Protein AF-A0A4V3DXN8-F1 (afdb_monomer_lite)

Foldseek 3Di:
DALVVLQVLQVVVVDGLQVLCVVVVHDSCVLVCCRPDPDHDPVSLVSSCVSSVHASCVVCVVQADPVGGPPVVVVVLVVLVQDPVLLVVLLVVLLVQDDPVVVQVDPSHRHPVNNVVVCVVPVVSVVSSCCSQVVHDPPPPQVDDPVLLVVLLVCLQVDDDPVVQQVDPPHRHPVSLVVCVVVDVVSVVSSCVSCCCPAPPPPDPVLLVVLLVCLLCLHDSCVVVVSYNPVVLVVCLVVPVVSVVSNVVSNVNSVVVLVVVVVVDPQDLVNVLVLLLLVLVPPPPVVCVQQPVVLSCCSNVVVQDSVCVVVSVVVSLVSVQVVCVVVVPRVVVVPPPDDDDSVVSVSVVVVVVVPPPPDDDD

Organism: NCBI:txid1339210

Structure (mmCIF, N/CA/C/O backbone):
data_AF-A0A4V3DXN8-F1
#
_entry.id   AF-A0A4V3DXN8-F1
#
loop_
_atom_site.group_PDB
_atom_site.id
_atom_site.type_symbol
_atom_site.label_atom_id
_atom_site.label_alt_id
_atom_site.label_comp_id
_atom_site.label_asym_id
_atom_site.label_entity_id
_atom_site.label_seq_id
_atom_site.pdbx_PDB_ins_code
_atom_site.Cartn_x
_atom_site.Cartn_y
_atom_site.Cartn_z
_atom_site.occupancy
_atom_site.B_iso_or_equiv
_atom_site.auth_seq_id
_atom_site.auth_comp_id
_atom_site.auth_asym_id
_atom_site.auth_atom_id
_atom_site.pdbx_PDB_model_num
ATOM 1 N N . MET A 1 1 ? -25.338 -23.842 -6.352 1.00 93.62 1 MET A N 1
ATOM 2 C CA . MET A 1 1 ? -26.347 -23.183 -5.503 1.00 93.62 1 MET A CA 1
ATOM 3 C C . MET A 1 1 ? -25.998 -21.710 -5.341 1.00 93.62 1 MET A C 1
ATOM 5 O O . MET A 1 1 ? -24.814 -21.366 -5.352 1.00 93.62 1 MET A O 1
ATOM 9 N N . ASN A 1 2 ? -26.994 -20.835 -5.244 1.00 94.44 2 ASN A N 1
ATOM 10 C CA . ASN A 1 2 ? -26.790 -19.433 -4.878 1.00 94.44 2 ASN A CA 1
ATOM 11 C C . ASN A 1 2 ? -26.589 -19.292 -3.348 1.00 94.44 2 ASN A C 1
ATOM 13 O O . ASN A 1 2 ? -26.640 -20.272 -2.605 1.00 94.44 2 ASN A O 1
ATOM 17 N N . ALA A 1 3 ? -26.272 -18.085 -2.868 1.00 95.25 3 ALA A N 1
ATOM 18 C CA . ALA A 1 3 ? -25.956 -17.871 -1.453 1.00 95.25 3 ALA A CA 1
ATOM 19 C C . ALA A 1 3 ? -27.158 -18.095 -0.516 1.00 95.25 3 ALA A C 1
ATOM 21 O O . ALA A 1 3 ? -26.950 -18.511 0.624 1.00 95.25 3 ALA A O 1
ATOM 22 N N . ASP A 1 4 ? -28.380 -17.836 -0.983 1.00 96.12 4 ASP A N 1
ATOM 23 C CA . ASP A 1 4 ? -29.606 -17.966 -0.192 1.00 96.12 4 ASP A CA 1
ATOM 24 C C . ASP A 1 4 ? -30.015 -19.432 -0.044 1.00 96.12 4 ASP A C 1
ATOM 26 O O . ASP A 1 4 ? -30.208 -19.889 1.079 1.00 96.12 4 ASP A O 1
ATOM 30 N N . GLU A 1 5 ? -29.948 -20.214 -1.122 1.00 97.38 5 GLU A N 1
ATOM 31 C CA . GLU A 1 5 ? -30.154 -21.670 -1.089 1.00 97.38 5 GLU A CA 1
ATOM 32 C C . GLU A 1 5 ? -29.201 -22.360 -0.096 1.00 97.38 5 GLU A C 1
ATOM 34 O O . GLU A 1 5 ? -29.574 -23.289 0.618 1.00 97.38 5 GLU A O 1
ATOM 39 N N . ILE A 1 6 ? -27.946 -21.899 -0.013 1.00 97.31 6 ILE A N 1
ATOM 40 C CA . ILE A 1 6 ? -26.972 -22.434 0.950 1.00 97.31 6 ILE A CA 1
ATOM 41 C C . ILE A 1 6 ? -27.362 -22.063 2.388 1.00 97.31 6 ILE A C 1
ATOM 43 O O . ILE A 1 6 ? -27.201 -22.883 3.293 1.00 97.31 6 ILE A O 1
ATOM 47 N N . ARG A 1 7 ? -27.865 -20.844 2.627 1.00 97.69 7 ARG A N 1
ATOM 48 C CA . ARG A 1 7 ? -28.341 -20.421 3.956 1.00 97.69 7 ARG A CA 1
ATOM 49 C C . ARG A 1 7 ? -29.546 -21.241 4.391 1.00 97.69 7 ARG A C 1
ATOM 51 O O . ARG A 1 7 ? -29.555 -21.712 5.525 1.00 97.69 7 ARG A O 1
ATOM 58 N N . GLU A 1 8 ? -30.508 -21.432 3.498 1.00 97.94 8 GLU A N 1
ATOM 59 C CA . GLU A 1 8 ? -31.704 -22.239 3.735 1.00 97.94 8 GLU A CA 1
ATOM 60 C C . GLU A 1 8 ? -31.342 -23.697 4.012 1.00 97.94 8 GLU A C 1
ATOM 62 O O . GLU A 1 8 ? -31.793 -24.256 5.007 1.00 97.94 8 GLU A O 1
ATOM 67 N N . ALA A 1 9 ? -30.436 -24.290 3.229 1.00 97.88 9 ALA A N 1
ATOM 68 C CA . ALA A 1 9 ? -29.962 -25.653 3.464 1.00 97.88 9 ALA A CA 1
ATOM 69 C C . ALA A 1 9 ? -29.258 -25.811 4.826 1.00 97.88 9 ALA A C 1
ATOM 71 O O . ALA A 1 9 ? -29.401 -26.836 5.494 1.00 97.88 9 ALA A O 1
ATOM 72 N N . VAL A 1 10 ? -28.506 -24.796 5.271 1.00 98.00 10 VAL A N 1
ATOM 73 C CA . VAL A 1 10 ? -27.892 -24.791 6.610 1.00 98.00 10 VAL A CA 1
ATOM 74 C C . VAL A 1 10 ? -28.957 -24.652 7.704 1.00 98.00 10 VAL A C 1
ATOM 76 O O . VAL A 1 10 ? -28.887 -25.367 8.706 1.00 98.00 10 VAL A O 1
ATOM 79 N N . ALA A 1 11 ? -29.946 -23.778 7.502 1.00 97.69 11 ALA A N 1
ATOM 80 C CA . ALA A 1 11 ? -31.066 -23.575 8.419 1.00 97.69 11 ALA A CA 1
ATOM 81 C C . ALA A 1 11 ? -31.932 -24.832 8.569 1.00 97.69 11 ALA A C 1
ATOM 83 O O . ALA A 1 11 ? -32.278 -25.201 9.690 1.00 97.69 11 ALA A O 1
ATOM 84 N N . ALA A 1 12 ? -32.194 -25.544 7.471 1.00 97.88 12 ALA A N 1
ATOM 85 C CA . ALA A 1 12 ? -32.948 -26.795 7.453 1.00 97.88 12 ALA A CA 1
ATOM 86 C C . ALA A 1 12 ? -32.285 -27.910 8.284 1.00 97.88 12 ALA A C 1
ATOM 88 O O . ALA A 1 12 ? -32.974 -28.773 8.818 1.00 97.88 12 ALA A O 1
ATOM 89 N N . LYS A 1 13 ? -30.957 -27.869 8.471 1.00 98.19 13 LYS A N 1
ATOM 90 C CA . LYS A 1 13 ? -30.223 -28.761 9.391 1.00 98.19 13 LYS A CA 1
ATOM 91 C C . LYS A 1 13 ? -30.213 -28.276 10.853 1.00 98.19 13 LYS A C 1
ATOM 93 O O . LYS A 1 13 ? -29.426 -28.772 11.657 1.00 98.19 13 LYS A O 1
ATOM 98 N N . GLY A 1 14 ? -31.039 -27.290 11.209 1.00 97.88 14 GLY A N 1
ATOM 99 C CA . GLY A 1 14 ? -31.225 -26.825 12.587 1.00 97.88 14 GLY A CA 1
ATOM 100 C C . GLY A 1 14 ? -30.117 -25.913 13.126 1.00 97.88 14 GLY A C 1
ATOM 101 O O . GLY A 1 14 ? -29.988 -25.746 14.340 1.00 97.88 14 GLY A O 1
ATOM 102 N N . THR A 1 15 ? -29.297 -25.306 12.262 1.00 98.00 15 THR A N 1
ATOM 103 C CA . THR A 1 15 ? -28.238 -24.375 12.689 1.00 98.00 15 THR A CA 1
ATOM 104 C C . THR A 1 15 ? -28.218 -23.096 11.857 1.00 98.00 15 THR A C 1
ATOM 106 O O . THR A 1 15 ? -28.941 -22.945 10.885 1.00 98.00 15 THR A O 1
ATOM 109 N N . THR A 1 16 ? -27.372 -22.141 12.236 1.00 98.19 16 THR A N 1
ATOM 110 C CA . THR A 1 16 ? -27.120 -20.931 11.443 1.00 98.19 16 THR A CA 1
ATOM 111 C C . THR A 1 16 ? -25.653 -20.869 11.047 1.00 98.19 16 THR A C 1
ATOM 113 O O . THR A 1 16 ? -24.796 -21.423 11.737 1.00 98.19 16 THR A O 1
ATOM 116 N N . LEU A 1 17 ? -25.323 -20.132 9.983 1.00 97.56 17 LEU A N 1
ATOM 117 C CA . LEU A 1 17 ? -23.925 -19.918 9.584 1.00 97.56 17 LEU A CA 1
ATOM 118 C C . LEU A 1 17 ? -23.073 -19.318 10.715 1.00 97.56 17 LEU A C 1
ATOM 120 O O . LEU A 1 17 ? -21.893 -19.635 10.816 1.00 97.56 17 LEU A O 1
ATOM 124 N N . TYR A 1 18 ? -23.661 -18.497 11.591 1.00 97.50 18 TYR A N 1
ATOM 125 C CA . TYR A 1 18 ? -22.978 -17.943 12.764 1.00 97.50 18 TYR A CA 1
ATOM 126 C C . TYR A 1 18 ? -22.616 -19.017 13.794 1.00 97.50 18 TYR A C 1
ATOM 128 O O . TYR A 1 18 ? -21.491 -19.042 14.295 1.00 97.50 18 TYR A O 1
ATOM 136 N N . ARG A 1 19 ? -23.566 -19.907 14.113 1.00 97.94 19 ARG A N 1
ATOM 137 C CA . ARG A 1 19 ? -23.337 -21.023 15.042 1.00 97.94 19 ARG A CA 1
ATOM 138 C C . ARG A 1 19 ? -22.344 -22.020 14.456 1.00 97.94 19 ARG A C 1
ATOM 140 O O . ARG A 1 19 ? -21.428 -22.431 15.160 1.00 97.94 19 ARG A O 1
ATOM 147 N N . LEU A 1 20 ? -22.470 -22.318 13.162 1.00 98.06 20 LEU A N 1
ATOM 148 C CA . LEU A 1 20 ? -21.532 -23.166 12.437 1.00 98.06 20 LEU A CA 1
ATOM 149 C C . LEU A 1 20 ? -20.115 -22.571 12.443 1.00 98.06 20 LEU A C 1
ATOM 151 O O . LEU A 1 20 ? -19.165 -23.268 12.772 1.00 98.06 20 LEU A O 1
ATOM 155 N N . ALA A 1 21 ? -19.961 -21.271 12.169 1.00 97.75 21 ALA A N 1
ATOM 156 C CA . ALA A 1 21 ? -18.662 -20.599 12.239 1.00 97.75 21 ALA A CA 1
ATOM 157 C C . ALA A 1 21 ? -18.025 -20.740 13.632 1.00 97.75 21 ALA A C 1
ATOM 159 O O . ALA A 1 21 ? -16.863 -21.130 13.744 1.00 97.75 21 ALA A O 1
ATOM 160 N N . ARG A 1 22 ? -18.804 -20.489 14.692 1.00 97.69 22 ARG A N 1
ATOM 161 C CA . ARG A 1 22 ? -18.342 -20.596 16.083 1.00 97.69 22 ARG A CA 1
ATOM 162 C C . ARG A 1 22 ? -17.932 -22.022 16.456 1.00 97.69 22 ARG A C 1
ATOM 164 O O . ARG A 1 22 ? -16.903 -22.189 17.100 1.00 97.69 22 ARG A O 1
ATOM 171 N N . ALA A 1 23 ? -18.692 -23.032 16.028 1.00 97.88 23 ALA A N 1
ATOM 172 C CA . ALA A 1 23 ? -18.376 -24.443 16.272 1.00 97.88 23 ALA A CA 1
ATOM 173 C C . ALA A 1 23 ? -17.033 -24.872 15.651 1.00 97.88 23 ALA A C 1
ATOM 175 O O . ALA A 1 23 ? -16.394 -25.798 16.137 1.00 97.88 23 ALA A O 1
ATOM 176 N N . HIS A 1 24 ? -16.580 -24.164 14.614 1.00 97.69 24 HIS A N 1
ATOM 177 C CA . HIS A 1 24 ? -15.296 -24.385 13.949 1.00 97.69 24 HIS A CA 1
ATOM 178 C C . HIS A 1 24 ? -14.201 -23.383 14.361 1.00 97.69 24 HIS A C 1
ATOM 180 O O . HIS A 1 24 ? -13.190 -23.270 13.670 1.00 97.69 24 HIS A O 1
ATOM 186 N N . GLY A 1 25 ? -14.389 -22.627 15.451 1.00 97.50 25 GLY A N 1
ATOM 187 C CA . GLY A 1 25 ? -13.400 -21.650 15.929 1.00 97.50 25 GLY A CA 1
ATOM 188 C C . GLY A 1 25 ? -13.168 -20.472 14.974 1.00 97.50 25 GLY A C 1
ATOM 189 O O . GLY A 1 25 ? -12.140 -19.803 15.047 1.00 97.50 25 GLY A O 1
ATOM 190 N N . LEU A 1 26 ? -14.102 -20.213 14.056 1.00 96.88 26 LEU A N 1
ATOM 191 C CA . LEU A 1 26 ? -14.015 -19.115 13.100 1.00 96.88 26 LEU A CA 1
ATOM 192 C C . LEU A 1 26 ? -14.658 -17.846 13.668 1.00 96.88 26 LEU A C 1
ATOM 194 O O . LEU A 1 26 ? -15.560 -17.896 14.508 1.00 96.88 26 LEU A O 1
ATOM 198 N N . ASN A 1 27 ? -14.241 -16.686 13.151 1.00 96.75 27 ASN A N 1
ATOM 199 C CA . ASN A 1 27 ? -14.938 -15.428 13.423 1.00 96.75 27 ASN A CA 1
ATOM 200 C C . ASN A 1 27 ? -16.428 -15.576 13.068 1.00 96.75 27 ASN A C 1
ATOM 202 O O . ASN A 1 27 ? -16.755 -16.132 12.018 1.00 96.75 27 ASN A O 1
ATOM 206 N N . ARG A 1 28 ? -17.318 -15.030 13.910 1.00 95.81 28 ARG A N 1
ATOM 207 C CA . ARG A 1 28 ? -18.781 -15.076 13.744 1.00 95.81 28 ARG A CA 1
ATOM 208 C C . ARG A 1 28 ? -19.209 -14.837 12.292 1.00 95.81 28 ARG A C 1
ATOM 210 O O . ARG A 1 28 ? -19.969 -15.625 11.744 1.00 95.81 28 ARG A O 1
ATOM 217 N N . ASN A 1 29 ? -18.673 -13.810 11.636 1.00 96.50 29 ASN A N 1
ATOM 218 C CA . ASN A 1 29 ? -19.094 -13.414 10.291 1.00 96.50 29 ASN A CA 1
ATOM 219 C C . ASN A 1 29 ? -18.336 -14.130 9.158 1.00 96.50 29 ASN A C 1
ATOM 221 O O . ASN A 1 29 ? -18.614 -13.861 7.992 1.00 96.50 29 ASN A O 1
ATOM 225 N N . ALA A 1 30 ? -17.388 -15.026 9.449 1.00 96.94 30 ALA A N 1
ATOM 226 C CA . ALA A 1 30 ? -16.498 -15.612 8.443 1.00 96.94 30 ALA A CA 1
ATOM 227 C C . ALA A 1 30 ? -17.256 -16.355 7.331 1.00 96.94 30 ALA A C 1
ATOM 229 O O . ALA A 1 30 ? -17.017 -16.103 6.149 1.00 96.94 30 ALA A O 1
ATOM 230 N N . LEU A 1 31 ? -18.205 -17.224 7.698 1.00 97.19 31 LEU A N 1
ATOM 231 C CA . LEU A 1 31 ? -18.965 -18.021 6.730 1.00 97.19 31 LEU A CA 1
ATOM 232 C C . LEU A 1 31 ? -19.944 -17.161 5.917 1.00 97.19 31 LEU A C 1
ATOM 234 O O . LEU A 1 31 ? -20.019 -17.308 4.699 1.00 97.19 31 LEU A O 1
ATOM 238 N N . VAL A 1 32 ? -20.625 -16.202 6.554 1.00 96.62 32 VAL A N 1
ATOM 239 C CA . VAL A 1 32 ? -21.530 -15.261 5.864 1.00 96.62 32 VAL A CA 1
ATOM 240 C C . VAL A 1 32 ? -20.760 -14.401 4.863 1.00 96.62 32 VAL A C 1
ATOM 242 O O . VAL A 1 32 ? -21.154 -14.292 3.702 1.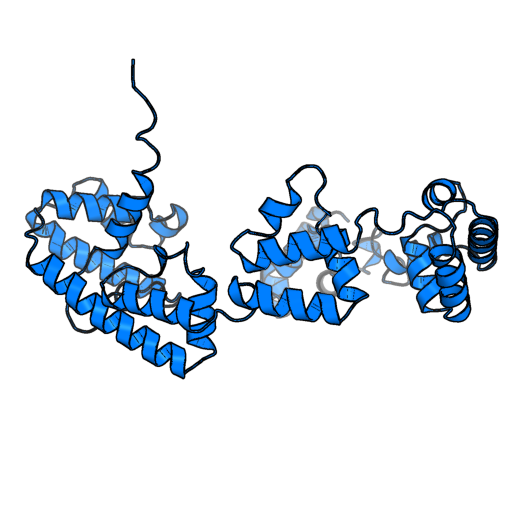00 96.62 32 VAL A O 1
ATOM 245 N N . THR A 1 33 ? -19.621 -13.847 5.285 1.00 95.50 33 THR A N 1
ATOM 246 C CA . THR A 1 33 ? -18.725 -13.090 4.408 1.00 95.50 33 THR A CA 1
ATOM 247 C C . THR A 1 33 ? -18.214 -13.959 3.263 1.00 95.50 33 THR A C 1
ATOM 249 O O . THR A 1 33 ? -18.113 -13.467 2.144 1.00 95.50 33 THR A O 1
ATOM 252 N N . SER A 1 34 ? -17.934 -15.247 3.492 1.00 95.12 34 SER A N 1
ATOM 253 C CA . SER A 1 34 ? -17.474 -16.151 2.429 1.00 95.12 34 SER A CA 1
ATOM 254 C C . SER A 1 34 ? -18.494 -16.346 1.307 1.00 95.12 34 SER A C 1
ATOM 256 O O . SER A 1 34 ? -18.099 -16.370 0.147 1.00 95.12 34 SER A O 1
ATOM 258 N N . LEU A 1 35 ? -19.790 -16.386 1.633 1.00 95.19 35 LEU A N 1
ATOM 259 C CA . LEU A 1 35 ? -20.859 -16.540 0.641 1.00 95.19 35 LEU A CA 1
ATOM 260 C C . LEU A 1 35 ? -21.065 -15.288 -0.216 1.00 95.19 35 LEU A C 1
ATOM 262 O O . LEU A 1 35 ? -21.352 -15.398 -1.403 1.00 95.19 35 LEU A O 1
ATOM 266 N N . ASN A 1 36 ? -20.921 -14.107 0.387 1.00 93.38 36 ASN A N 1
ATOM 267 C CA . ASN A 1 36 ? -21.184 -12.827 -0.279 1.00 93.38 36 ASN A CA 1
ATOM 268 C C . ASN A 1 36 ? -19.942 -12.224 -0.946 1.00 93.38 36 ASN A C 1
ATOM 270 O O . ASN A 1 36 ? -20.039 -11.339 -1.797 1.00 93.38 36 ASN A O 1
ATOM 274 N N . SER A 1 37 ? -18.752 -12.646 -0.530 1.00 88.19 37 SER A N 1
ATOM 275 C CA . SER A 1 37 ? -17.510 -12.079 -1.027 1.00 88.19 37 SER A CA 1
ATOM 276 C C . SER A 1 37 ? -17.234 -12.531 -2.456 1.00 88.19 37 SER A C 1
ATOM 278 O O . SER A 1 37 ? -17.241 -13.715 -2.780 1.00 88.19 37 SER A O 1
ATOM 280 N N . LYS A 1 38 ? -16.835 -11.581 -3.311 1.00 84.06 38 LYS A N 1
ATOM 281 C CA . LYS A 1 38 ? -16.235 -11.898 -4.620 1.00 84.06 38 LYS A CA 1
ATOM 282 C C . LYS A 1 38 ? -14.918 -12.679 -4.474 1.00 84.06 38 LYS A C 1
ATOM 284 O O . LYS A 1 38 ? -14.446 -13.288 -5.436 1.00 84.06 38 LYS A O 1
ATOM 289 N N . ARG A 1 39 ? -14.283 -12.622 -3.295 1.00 81.12 39 ARG A N 1
ATOM 290 C CA . ARG A 1 39 ? -13.051 -13.352 -2.979 1.00 81.12 39 ARG A CA 1
ATOM 291 C C . ARG A 1 39 ? -13.400 -14.742 -2.467 1.00 81.12 39 ARG A C 1
ATOM 293 O O . ARG A 1 39 ? -14.180 -14.897 -1.538 1.00 81.12 39 ARG A O 1
ATOM 300 N N . ARG A 1 40 ? -12.736 -15.738 -3.040 1.00 80.69 40 ARG A N 1
ATOM 301 C CA . ARG A 1 40 ? -12.883 -17.144 -2.667 1.00 80.69 40 ARG A CA 1
ATOM 302 C C . ARG A 1 40 ? -12.171 -17.402 -1.352 1.00 80.69 40 ARG A C 1
ATOM 304 O O . ARG A 1 40 ? -11.014 -17.011 -1.210 1.00 80.69 40 ARG A O 1
ATOM 311 N N . LEU A 1 41 ? -12.828 -18.109 -0.442 1.00 89.88 41 LEU A N 1
ATOM 312 C CA . LEU A 1 41 ? -12.255 -18.503 0.842 1.00 89.88 41 LEU A CA 1
ATOM 313 C C . LEU A 1 41 ? -12.415 -20.024 0.993 1.00 89.88 41 LEU A C 1
ATOM 315 O O . LEU A 1 41 ? -13.352 -20.474 1.652 1.00 89.88 41 LEU A O 1
ATOM 319 N N . PRO A 1 42 ? -11.539 -20.832 0.350 1.00 90.69 42 PRO A N 1
ATOM 320 C CA . PRO A 1 42 ? -11.715 -22.282 0.244 1.00 90.69 42 PRO A CA 1
ATOM 321 C C . PRO A 1 42 ? -11.893 -22.985 1.588 1.00 90.69 42 PRO A C 1
ATOM 323 O O . PRO A 1 42 ? -12.727 -23.876 1.695 1.00 90.69 42 PRO A O 1
ATOM 326 N N . THR A 1 43 ? -11.181 -22.534 2.620 1.00 93.69 43 THR A N 1
ATOM 327 C CA . THR A 1 43 ? -11.306 -23.056 3.986 1.00 93.69 43 THR A CA 1
ATOM 328 C C . THR A 1 43 ? -12.731 -22.921 4.529 1.00 93.69 43 THR A C 1
ATOM 330 O O . THR A 1 43 ? -13.253 -23.854 5.127 1.00 93.69 43 THR A O 1
ATOM 333 N N . TYR A 1 44 ? -13.400 -21.792 4.280 1.00 96.44 44 TYR A N 1
ATOM 334 C CA . TYR A 1 44 ? -14.768 -21.540 4.750 1.00 96.44 44 TYR A CA 1
ATOM 335 C C . TYR A 1 44 ? -15.801 -22.298 3.916 1.00 96.44 44 TYR A C 1
ATOM 337 O O . TYR A 1 44 ? -16.756 -22.853 4.456 1.00 96.44 44 TYR A O 1
ATOM 345 N N . HIS A 1 45 ? -15.567 -22.396 2.607 1.00 95.88 45 HIS A N 1
ATOM 346 C CA . HIS A 1 45 ? -16.403 -23.196 1.716 1.00 95.88 45 HIS A CA 1
ATOM 347 C C . HIS A 1 45 ? -16.355 -24.686 2.082 1.00 95.88 45 HIS A C 1
ATOM 349 O O . HIS A 1 45 ? -17.388 -25.345 2.055 1.00 95.88 45 HIS A O 1
ATOM 355 N N . LEU A 1 46 ? -15.188 -25.210 2.479 1.00 95.62 46 LEU A N 1
ATOM 356 C CA . LEU A 1 46 ? -15.033 -26.593 2.941 1.00 95.62 46 LEU A CA 1
ATOM 357 C C . LEU A 1 46 ? -15.844 -26.884 4.206 1.00 95.62 46 LEU A C 1
ATOM 359 O O . LEU A 1 46 ? -16.454 -27.945 4.292 1.00 95.62 46 LEU A O 1
ATOM 363 N N . VAL A 1 47 ? -15.886 -25.951 5.163 1.00 97.81 47 VAL A N 1
ATOM 364 C CA . VAL A 1 47 ? -16.700 -26.095 6.382 1.00 97.81 47 VAL A CA 1
ATOM 365 C C . VAL A 1 47 ? -18.180 -26.236 6.028 1.00 97.81 47 VAL A C 1
ATOM 367 O O . VAL A 1 47 ? -18.835 -27.174 6.475 1.00 97.81 47 VAL A O 1
ATOM 370 N N . ILE A 1 48 ? -18.692 -25.350 5.171 1.00 97.75 48 ILE A N 1
ATOM 371 C CA . ILE A 1 48 ? -20.088 -25.385 4.718 1.00 97.75 48 ILE A CA 1
ATOM 372 C C . ILE A 1 48 ? -20.369 -26.665 3.913 1.00 97.75 48 ILE A C 1
ATOM 374 O O . ILE A 1 48 ? -21.361 -27.341 4.165 1.00 97.75 48 ILE A O 1
ATOM 378 N N . ALA A 1 49 ? -19.482 -27.034 2.985 1.00 97.38 49 ALA A N 1
ATOM 379 C CA . ALA A 1 49 ? -19.602 -28.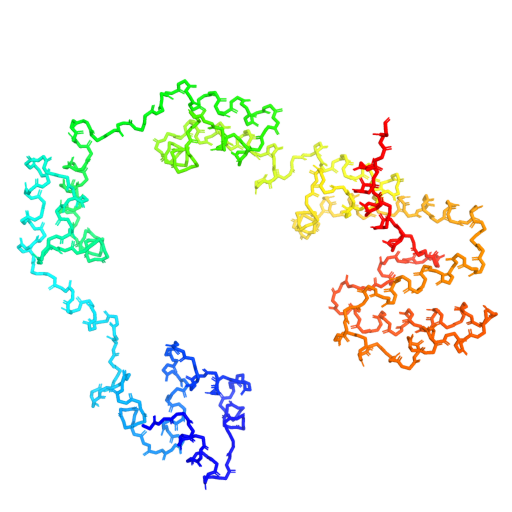242 2.168 1.00 97.38 49 ALA A CA 1
ATOM 380 C C . ALA A 1 49 ? -19.672 -29.514 3.017 1.00 97.38 49 ALA A C 1
ATOM 382 O O . ALA A 1 49 ? -20.585 -30.324 2.857 1.00 97.38 49 ALA A O 1
ATOM 383 N N . ARG A 1 50 ? -18.757 -29.645 3.984 1.00 97.62 50 ARG A N 1
ATOM 384 C CA . ARG A 1 50 ? -18.720 -30.772 4.919 1.00 97.62 50 ARG A CA 1
ATOM 385 C C . ARG A 1 50 ? -19.968 -30.824 5.793 1.00 97.62 50 ARG A C 1
ATOM 387 O O . ARG A 1 50 ? -20.509 -31.903 5.993 1.00 97.62 50 ARG A O 1
ATOM 394 N N . PHE A 1 51 ? -20.439 -29.674 6.275 1.00 98.25 51 PHE A N 1
ATOM 395 C CA . PHE A 1 51 ? -21.666 -29.590 7.065 1.00 98.25 51 PHE A CA 1
ATOM 396 C C . PHE A 1 51 ? -22.905 -30.023 6.263 1.00 98.25 51 PHE A C 1
ATOM 398 O O . PHE A 1 51 ? -23.765 -30.758 6.757 1.00 98.25 51 PHE A O 1
ATOM 405 N N . LEU A 1 52 ? -22.995 -29.610 4.998 1.00 97.88 52 LEU A N 1
ATOM 406 C CA . LEU A 1 52 ? -24.103 -29.981 4.121 1.00 97.88 52 LEU A CA 1
ATOM 407 C C . LEU A 1 52 ? -23.997 -31.422 3.602 1.00 97.88 52 LEU A C 1
ATOM 409 O O . LEU A 1 52 ? -25.032 -32.021 3.324 1.00 97.88 52 LEU A O 1
ATOM 413 N N . GLY A 1 53 ? -22.800 -32.012 3.579 1.00 97.44 53 GLY A N 1
ATOM 414 C CA . GLY A 1 53 ? -22.560 -33.338 3.002 1.00 97.44 53 GLY A CA 1
ATOM 415 C C . GLY A 1 53 ? -22.503 -33.306 1.473 1.00 97.44 53 GLY A C 1
ATOM 416 O O . GLY A 1 53 ? -22.789 -34.307 0.827 1.00 97.44 53 GLY A O 1
ATOM 417 N N . LEU A 1 54 ? -22.164 -32.150 0.895 1.00 97.31 54 LEU A N 1
ATOM 418 C CA . LEU A 1 54 ? -22.118 -31.931 -0.549 1.00 97.31 54 LEU A CA 1
ATOM 419 C C . LEU A 1 54 ? -20.688 -31.603 -0.991 1.00 97.31 54 LEU A C 1
ATOM 421 O O . LEU A 1 54 ? -19.986 -30.863 -0.295 1.00 97.31 54 LEU A O 1
ATOM 425 N N . PRO A 1 55 ? -20.230 -32.092 -2.155 1.00 96.25 55 PRO A N 1
ATOM 426 C CA . PRO A 1 55 ? -18.935 -31.709 -2.692 1.00 96.25 55 PRO A CA 1
ATOM 427 C C . PRO A 1 55 ? -18.930 -30.233 -3.126 1.00 96.25 55 PRO A C 1
ATOM 429 O O . PRO A 1 55 ? -19.927 -29.6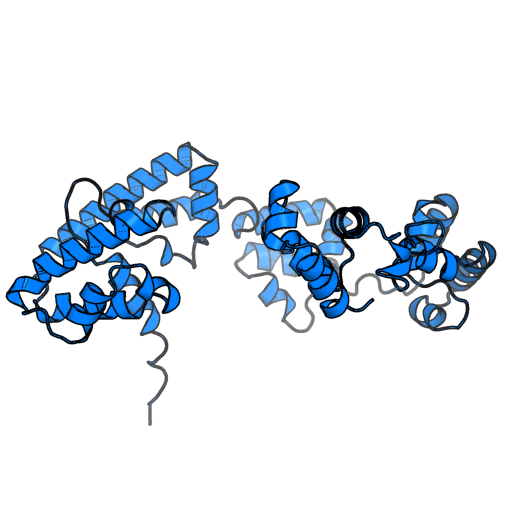78 -3.593 1.00 96.25 55 PRO A O 1
ATOM 432 N N . LEU A 1 56 ? -17.762 -29.590 -3.029 1.00 95.44 56 LEU A N 1
ATOM 433 C CA . LEU A 1 56 ? -17.589 -28.155 -3.305 1.00 95.44 56 LEU A CA 1
ATOM 434 C C . LEU A 1 56 ? -18.091 -27.715 -4.691 1.00 95.44 56 LEU A C 1
ATOM 436 O O . LEU A 1 56 ? -18.589 -26.600 -4.832 1.00 95.44 56 LEU A O 1
ATOM 440 N N . HIS A 1 57 ? -17.953 -28.566 -5.712 1.00 95.06 57 HIS A N 1
ATOM 441 C CA . HIS A 1 57 ? -18.362 -28.249 -7.083 1.00 95.06 57 HIS A CA 1
ATOM 442 C C . HIS A 1 57 ? -19.876 -28.270 -7.299 1.00 95.06 57 HIS A C 1
ATOM 444 O O . HIS A 1 57 ? -20.340 -27.633 -8.236 1.00 95.06 57 HIS A O 1
ATOM 450 N N . GLN A 1 58 ? -20.647 -28.934 -6.435 1.00 95.50 58 GLN A N 1
ATOM 451 C CA . GLN A 1 58 ? -22.111 -28.854 -6.471 1.00 95.50 58 GLN A CA 1
ATOM 452 C C . GLN A 1 58 ? -22.607 -27.558 -5.814 1.00 95.50 58 GLN A C 1
ATOM 454 O O . GLN A 1 58 ? -23.502 -26.887 -6.332 1.00 95.50 58 GLN A O 1
ATOM 459 N N . LEU A 1 59 ? -21.968 -27.145 -4.714 1.00 95.56 59 LEU A N 1
ATOM 460 C CA . LEU A 1 59 ? -22.296 -25.886 -4.042 1.00 95.56 59 LEU A CA 1
ATOM 461 C C . LEU A 1 59 ? -21.874 -24.665 -4.872 1.00 95.56 59 LEU A C 1
ATOM 463 O O . LEU A 1 59 ? -22.692 -23.776 -5.110 1.00 95.56 59 LEU A O 1
ATOM 467 N N . TRP A 1 60 ? -20.637 -24.651 -5.381 1.00 93.31 60 TRP A N 1
ATOM 468 C CA . TRP A 1 60 ? -20.062 -23.534 -6.141 1.00 93.31 60 TRP A CA 1
ATOM 469 C C . TRP A 1 60 ? -19.401 -23.990 -7.463 1.00 93.31 60 TRP A C 1
ATOM 471 O O . TRP A 1 60 ? -18.174 -23.883 -7.610 1.00 93.31 60 TRP A O 1
ATOM 481 N N . PRO A 1 61 ? -20.169 -24.445 -8.471 1.00 91.31 61 PRO A N 1
ATOM 482 C CA . PRO A 1 61 ? -19.633 -24.917 -9.762 1.00 91.31 61 PRO A CA 1
ATOM 483 C C . PRO A 1 61 ? -18.804 -23.860 -10.518 1.00 91.31 61 PRO A C 1
ATOM 485 O O . PRO A 1 61 ? -17.880 -24.166 -11.275 1.00 91.31 61 PRO A O 1
ATOM 488 N N . GLN A 1 62 ? -19.068 -22.577 -10.269 1.00 86.81 62 GLN A N 1
ATOM 489 C CA . GLN A 1 62 ? -18.311 -21.446 -10.807 1.00 86.81 62 GLN A CA 1
ATOM 490 C C . GLN A 1 62 ? -16.893 -21.302 -10.212 1.00 86.81 62 GLN A C 1
ATOM 492 O O . GLN A 1 62 ? -16.082 -20.494 -10.699 1.00 86.81 62 GLN A O 1
ATOM 497 N N . HIS A 1 63 ? -16.596 -22.012 -9.121 1.00 87.38 63 HIS A N 1
ATOM 498 C CA . HIS A 1 63 ? -15.343 -21.926 -8.364 1.00 87.38 63 HIS A CA 1
ATOM 499 C C . HIS A 1 63 ? -14.600 -23.258 -8.243 1.00 87.38 63 HIS A C 1
ATOM 501 O O . HIS A 1 63 ? -13.380 -23.224 -8.086 1.00 87.38 63 HIS A O 1
ATOM 507 N N . TYR A 1 64 ? -15.296 -24.389 -8.351 1.00 91.31 64 TYR A N 1
ATOM 508 C CA . TYR A 1 64 ? -14.734 -25.728 -8.176 1.00 91.31 64 TYR A CA 1
ATOM 509 C C . TYR A 1 64 ? -15.166 -26.644 -9.324 1.00 91.31 64 TYR A C 1
ATOM 511 O O . TYR A 1 64 ? -16.233 -26.459 -9.903 1.00 91.31 64 TYR A O 1
ATOM 519 N N . GLY A 1 65 ? -14.311 -27.597 -9.681 1.00 89.00 65 GLY A N 1
ATOM 520 C CA . GLY A 1 65 ? -14.625 -28.688 -10.603 1.00 89.00 65 GLY A CA 1
ATOM 521 C C . GLY A 1 65 ? -14.733 -30.022 -9.855 1.00 89.00 65 GLY A C 1
ATOM 522 O O . GLY A 1 65 ? -14.478 -30.051 -8.648 1.00 89.00 65 GLY A O 1
ATOM 523 N N . PRO A 1 66 ? -15.079 -31.121 -10.551 1.00 91.44 66 PRO A N 1
ATOM 524 C CA . PRO A 1 66 ? -15.112 -32.462 -9.959 1.00 91.44 66 PRO A CA 1
ATOM 525 C C . PRO A 1 66 ? -13.802 -32.819 -9.243 1.00 91.44 66 PRO A C 1
ATOM 527 O O . PRO A 1 66 ? -13.830 -33.229 -8.089 1.00 91.44 66 PRO A O 1
ATOM 530 N N . GLU A 1 67 ? -12.670 -32.476 -9.865 1.00 86.25 67 GLU A N 1
ATOM 531 C CA . GLU A 1 67 ? -11.300 -32.657 -9.347 1.00 86.25 67 GLU A CA 1
ATOM 532 C C . GLU A 1 67 ? -10.928 -31.733 -8.164 1.00 86.25 67 GLU A C 1
ATOM 534 O O . GLU A 1 67 ? -9.777 -31.669 -7.736 1.00 86.25 67 GLU A O 1
ATOM 539 N N . GLY A 1 68 ? -11.874 -30.940 -7.651 1.00 84.94 68 GLY A N 1
ATOM 540 C CA . GLY A 1 68 ? -11.663 -30.013 -6.543 1.00 84.94 68 GLY A CA 1
ATOM 541 C C . GLY A 1 68 ? -11.455 -28.560 -6.979 1.00 84.94 68 GLY A C 1
ATOM 542 O O . GLY A 1 68 ? -12.232 -27.986 -7.747 1.00 84.94 68 GLY A O 1
ATOM 543 N N . TYR A 1 69 ? -10.462 -27.891 -6.393 1.00 78.69 69 TYR A N 1
ATOM 544 C CA . TYR A 1 69 ? -10.283 -26.446 -6.549 1.00 78.69 69 TYR A CA 1
ATOM 545 C C . TYR A 1 69 ? -9.889 -26.064 -7.984 1.00 78.69 69 TYR A C 1
ATOM 547 O O . TYR A 1 69 ? -8.769 -26.316 -8.421 1.00 78.69 69 TYR A O 1
ATOM 555 N N . ARG A 1 70 ? -10.787 -25.368 -8.700 1.00 71.62 70 ARG A N 1
ATOM 556 C CA . ARG A 1 70 ? -10.440 -24.684 -9.954 1.00 71.62 70 ARG A CA 1
ATOM 557 C C . ARG A 1 70 ? -9.723 -23.393 -9.607 1.00 71.62 70 ARG A C 1
ATOM 559 O O . ARG A 1 70 ? -10.349 -22.338 -9.420 1.00 71.62 70 ARG A O 1
ATOM 566 N N . ASP A 1 71 ? -8.402 -23.469 -9.501 1.00 69.62 71 ASP A N 1
ATOM 567 C CA . ASP A 1 71 ? -7.595 -22.270 -9.373 1.00 69.62 71 ASP A CA 1
ATOM 568 C C . ASP A 1 71 ? -7.749 -21.426 -10.638 1.00 69.62 71 ASP A C 1
ATOM 570 O O . ASP A 1 71 ? -7.117 -21.689 -11.654 1.00 69.62 71 ASP A O 1
ATOM 574 N N . ARG A 1 72 ? -8.564 -20.365 -10.583 1.00 64.25 72 ARG A N 1
ATOM 575 C CA . ARG A 1 72 ? -8.669 -19.427 -11.706 1.00 64.25 72 ARG A CA 1
ATOM 576 C C . ARG A 1 72 ? -7.339 -18.733 -11.987 1.00 64.25 72 ARG A C 1
ATOM 578 O O . ARG A 1 72 ? -7.191 -18.221 -13.088 1.00 64.25 72 ARG A O 1
ATOM 585 N N . ARG A 1 73 ? -6.385 -18.679 -11.046 1.00 62.44 73 ARG A N 1
ATOM 586 C CA . ARG A 1 73 ? -5.031 -18.192 -11.352 1.00 62.44 73 ARG A CA 1
ATOM 587 C C . ARG A 1 73 ? -4.284 -19.208 -12.199 1.00 62.44 73 ARG A C 1
ATOM 589 O O . ARG A 1 73 ? -3.734 -18.800 -13.209 1.00 62.44 73 ARG A O 1
ATOM 596 N N . GLY A 1 74 ? -4.343 -20.491 -11.854 1.00 60.94 74 GLY A N 1
ATOM 597 C CA . GLY A 1 74 ? -3.887 -21.602 -12.684 1.00 60.94 74 GLY A CA 1
ATOM 598 C C . GLY A 1 74 ? -4.565 -21.632 -14.052 1.00 60.94 74 GLY A C 1
ATOM 599 O O . GLY A 1 74 ? -3.873 -21.610 -15.056 1.00 60.94 74 GLY A O 1
ATOM 600 N N . ASP A 1 75 ? -5.894 -21.579 -14.123 1.00 58.19 75 ASP A N 1
ATOM 601 C CA . ASP A 1 75 ? -6.636 -21.595 -15.389 1.00 58.19 75 ASP A CA 1
ATOM 602 C C . ASP A 1 75 ? -6.392 -20.337 -16.215 1.00 58.19 75 ASP A C 1
ATOM 604 O O . ASP A 1 75 ? -6.280 -20.423 -17.430 1.00 58.19 75 ASP A O 1
ATOM 608 N N . ARG A 1 76 ? -6.271 -19.159 -15.592 1.00 61.91 76 ARG A N 1
ATOM 609 C CA . ARG A 1 76 ? -5.893 -17.935 -16.307 1.00 61.91 76 ARG A CA 1
ATOM 610 C C . ARG A 1 76 ? -4.443 -18.002 -16.758 1.00 61.91 76 ARG A C 1
ATOM 612 O O . ARG A 1 76 ? -4.176 -17.623 -17.881 1.00 61.91 76 ARG A O 1
ATOM 619 N N . ALA A 1 77 ? -3.525 -18.501 -15.936 1.00 59.53 77 ALA A N 1
ATOM 620 C CA . ALA A 1 77 ? -2.130 -18.692 -16.313 1.00 59.53 77 ALA A CA 1
ATOM 621 C C . ALA A 1 77 ? -1.974 -19.748 -17.413 1.00 59.53 77 ALA A C 1
ATOM 623 O O . ALA A 1 77 ? -1.118 -19.566 -18.260 1.00 59.53 77 ALA A O 1
ATOM 624 N N . ARG A 1 78 ? -2.814 -20.793 -17.440 1.00 61.88 78 ARG A N 1
ATOM 625 C CA . ARG A 1 78 ? -2.885 -21.805 -18.509 1.00 61.88 78 ARG A CA 1
ATOM 626 C C . ARG A 1 78 ? -3.522 -21.237 -19.777 1.00 61.88 78 ARG A C 1
ATOM 628 O O . ARG A 1 78 ? -2.973 -21.409 -20.851 1.00 61.88 78 ARG A O 1
ATOM 635 N N . ARG A 1 79 ? -4.628 -20.493 -19.665 1.00 61.66 79 ARG A N 1
ATOM 636 C CA . ARG A 1 79 ? -5.268 -19.788 -20.797 1.00 61.66 79 ARG A CA 1
ATOM 637 C C . ARG A 1 79 ? -4.419 -18.635 -21.341 1.00 61.66 79 ARG A C 1
ATOM 639 O O . ARG A 1 79 ? -4.595 -18.247 -22.484 1.00 61.66 79 ARG A O 1
ATOM 646 N N . MET A 1 80 ? -3.531 -18.078 -20.520 1.00 63.53 80 MET A N 1
ATOM 647 C CA . MET A 1 80 ? -2.551 -17.049 -20.884 1.00 63.53 80 MET A CA 1
ATOM 648 C C . MET A 1 80 ? -1.137 -17.626 -21.024 1.00 63.53 80 MET A C 1
ATOM 650 O O . MET A 1 80 ? -0.177 -16.857 -21.082 1.00 63.53 80 MET A O 1
ATOM 654 N N . ALA A 1 81 ? -0.980 -18.955 -21.043 1.00 77.12 81 ALA A N 1
ATOM 655 C CA . ALA A 1 81 ? 0.302 -19.577 -21.329 1.00 77.12 81 ALA A CA 1
ATOM 656 C C . ALA A 1 81 ? 0.500 -19.483 -22.836 1.00 77.12 81 ALA A C 1
ATOM 658 O O . ALA A 1 81 ? 0.036 -20.325 -23.600 1.00 77.12 81 ALA A O 1
ATOM 659 N N . HIS A 1 82 ? 1.148 -18.408 -23.265 1.00 88.81 82 HIS A N 1
ATOM 660 C CA . HIS A 1 82 ? 1.624 -18.328 -24.632 1.00 88.81 82 HIS A CA 1
ATOM 661 C C . HIS A 1 82 ? 2.720 -19.392 -24.825 1.00 88.81 82 HIS A C 1
ATOM 663 O O . HIS A 1 82 ? 3.467 -19.676 -23.880 1.00 88.81 82 HIS A O 1
ATOM 669 N N . PRO A 1 83 ? 2.835 -20.007 -26.014 1.00 93.75 83 PRO A N 1
ATOM 670 C CA . PRO A 1 83 ? 3.944 -20.914 -26.289 1.00 93.75 83 PRO A CA 1
ATOM 671 C C . PRO A 1 83 ? 5.279 -20.151 -26.179 1.00 93.75 83 PRO A C 1
ATOM 673 O O . PRO A 1 83 ? 5.306 -18.957 -26.492 1.00 93.75 83 PRO A O 1
ATOM 676 N N . PRO A 1 84 ? 6.399 -20.798 -25.793 1.00 94.62 84 PRO A N 1
ATOM 677 C CA . PRO A 1 84 ? 7.720 -20.155 -25.737 1.00 94.62 84 PRO A CA 1
ATOM 678 C C . PRO A 1 84 ? 8.070 -19.367 -27.011 1.00 94.62 84 PRO A C 1
ATOM 680 O O . PRO A 1 84 ? 8.572 -18.247 -26.930 1.00 94.62 84 PRO A O 1
ATOM 683 N N . ALA A 1 85 ? 7.682 -19.892 -28.178 1.00 95.44 85 ALA A N 1
ATOM 684 C CA . ALA A 1 85 ? 7.852 -19.242 -29.477 1.00 95.44 85 ALA A CA 1
ATOM 685 C C . ALA A 1 85 ? 7.211 -17.843 -29.568 1.00 95.44 85 ALA A C 1
ATOM 687 O O . ALA A 1 85 ? 7.770 -16.960 -30.208 1.00 95.44 85 ALA A O 1
ATOM 688 N N . ALA A 1 86 ? 6.079 -17.597 -28.900 1.00 95.69 86 ALA A N 1
ATOM 689 C CA . ALA A 1 86 ? 5.438 -16.281 -28.903 1.00 95.69 86 ALA A CA 1
ATOM 690 C C . ALA A 1 86 ? 6.243 -15.236 -28.112 1.00 95.69 86 ALA A C 1
ATOM 692 O O . ALA A 1 86 ? 6.234 -14.056 -28.459 1.00 95.69 86 ALA A O 1
ATOM 693 N N . TYR A 1 87 ? 6.958 -15.653 -27.061 1.00 96.44 87 TYR A N 1
ATOM 694 C CA . TYR A 1 87 ? 7.853 -14.766 -26.315 1.00 96.44 87 TYR A CA 1
ATOM 695 C C . TYR A 1 87 ? 9.111 -14.443 -27.120 1.00 96.44 87 TYR A C 1
ATOM 697 O O . TYR A 1 87 ? 9.521 -13.286 -27.156 1.00 96.44 87 TYR A O 1
ATOM 705 N N . GLU A 1 88 ? 9.692 -15.438 -27.794 1.00 97.44 88 GLU A N 1
ATOM 706 C CA . GLU A 1 88 ? 10.849 -15.235 -28.675 1.00 97.44 88 GLU A CA 1
ATOM 707 C C . GLU A 1 88 ? 10.497 -14.354 -29.880 1.00 97.44 88 GLU A C 1
ATOM 709 O O . GLU A 1 88 ? 11.232 -13.418 -30.181 1.00 97.44 88 GLU A O 1
ATOM 714 N N . ALA A 1 89 ? 9.333 -14.565 -30.505 1.00 96.75 89 ALA A N 1
ATOM 715 C CA . ALA A 1 89 ? 8.838 -13.704 -31.580 1.00 96.75 89 ALA A CA 1
ATOM 716 C C . ALA A 1 89 ? 8.624 -12.259 -31.103 1.00 96.75 89 ALA A C 1
ATOM 718 O O . ALA A 1 89 ? 9.005 -11.311 -31.789 1.00 96.75 89 ALA A O 1
ATOM 719 N N . LEU A 1 90 ? 8.062 -12.079 -29.901 1.00 96.75 90 LEU A N 1
ATOM 720 C CA . LEU A 1 90 ? 7.942 -10.761 -29.286 1.00 96.75 90 LEU A CA 1
ATOM 721 C C . LEU A 1 90 ? 9.324 -10.119 -29.084 1.00 96.75 90 LEU A C 1
ATOM 723 O O . LEU A 1 90 ? 9.505 -8.965 -29.451 1.00 96.75 90 LEU A O 1
ATOM 727 N N . LEU A 1 91 ? 10.297 -10.841 -28.522 1.00 96.88 91 LEU A N 1
ATOM 728 C CA . LEU A 1 91 ? 11.645 -10.320 -28.287 1.00 96.88 91 LEU A CA 1
ATOM 729 C C . LEU A 1 91 ? 12.363 -9.952 -29.593 1.00 96.88 91 LEU A C 1
ATOM 731 O O . LEU A 1 91 ? 12.936 -8.869 -29.657 1.00 96.88 91 LEU A O 1
ATOM 735 N N . ALA A 1 92 ? 12.264 -10.776 -30.637 1.00 96.50 92 ALA A N 1
ATOM 736 C CA . ALA A 1 92 ? 12.860 -10.496 -31.944 1.00 96.50 92 ALA A CA 1
ATOM 737 C C . ALA A 1 92 ? 12.335 -9.182 -32.550 1.00 96.50 92 ALA A C 1
ATOM 739 O O . ALA A 1 92 ? 13.111 -8.373 -33.051 1.00 96.50 92 ALA A O 1
ATOM 740 N N . ARG A 1 93 ? 11.028 -8.908 -32.428 1.00 96.12 93 ARG A N 1
ATOM 741 C CA . ARG A 1 93 ? 10.437 -7.628 -32.866 1.00 96.12 93 ARG A CA 1
ATOM 742 C C . ARG A 1 93 ? 10.971 -6.433 -32.076 1.00 96.12 93 ARG A C 1
ATOM 744 O O . ARG A 1 93 ? 11.232 -5.371 -32.634 1.00 96.12 93 ARG A O 1
ATOM 751 N N . ILE A 1 94 ? 11.167 -6.605 -30.768 1.00 95.19 94 ILE A N 1
ATOM 752 C CA . ILE A 1 94 ? 11.757 -5.574 -29.903 1.00 95.19 94 ILE A CA 1
ATOM 753 C C . ILE A 1 94 ? 13.227 -5.324 -30.271 1.00 95.19 94 ILE A C 1
ATOM 755 O O . ILE A 1 94 ? 13.643 -4.168 -30.314 1.00 95.19 94 ILE A O 1
ATOM 759 N N . GLU A 1 95 ? 13.991 -6.384 -30.549 1.00 93.19 95 GLU A N 1
ATOM 760 C CA . GLU A 1 95 ? 15.380 -6.323 -31.030 1.00 93.19 95 GLU A CA 1
ATOM 761 C C . GLU A 1 95 ? 15.468 -5.644 -32.412 1.00 93.19 95 GLU A C 1
ATOM 763 O O . GLU A 1 95 ? 16.403 -4.887 -32.653 1.00 93.19 95 GLU A O 1
ATOM 768 N N . ALA A 1 96 ? 14.447 -5.799 -33.264 1.00 92.69 96 ALA A N 1
ATOM 769 C CA . ALA A 1 96 ? 14.299 -5.085 -34.538 1.00 92.69 96 ALA A CA 1
ATOM 770 C C . ALA A 1 96 ? 13.878 -3.604 -34.396 1.00 92.69 96 ALA A C 1
ATOM 772 O O . ALA A 1 96 ? 13.685 -2.910 -35.392 1.00 92.69 96 ALA A O 1
ATOM 773 N N . GLY A 1 97 ? 13.730 -3.098 -33.167 1.00 91.06 97 GLY A N 1
ATOM 774 C CA . GLY A 1 97 ? 13.448 -1.688 -32.888 1.00 91.06 97 GLY A CA 1
ATOM 775 C C . GLY A 1 97 ? 11.965 -1.333 -32.760 1.00 91.06 97 GLY A C 1
ATOM 776 O O . GLY A 1 97 ? 11.638 -0.181 -32.468 1.00 91.06 97 GLY A O 1
ATOM 777 N N . GLU A 1 98 ? 11.045 -2.290 -32.896 1.00 92.88 98 GLU A N 1
ATOM 778 C CA . GLU A 1 98 ? 9.624 -2.023 -32.672 1.00 92.88 98 GLU A CA 1
ATOM 779 C C . GLU A 1 98 ? 9.327 -1.696 -31.197 1.00 92.88 98 GLU A C 1
ATOM 781 O O . GLU A 1 98 ? 9.989 -2.176 -30.271 1.00 92.88 98 GLU A O 1
ATOM 786 N N . ILE A 1 99 ? 8.292 -0.884 -30.950 1.00 89.50 99 ILE A N 1
ATOM 787 C CA . ILE A 1 99 ? 7.928 -0.413 -29.605 1.00 89.50 99 ILE A CA 1
ATOM 788 C C . ILE A 1 99 ? 6.928 -1.375 -28.948 1.00 89.50 99 ILE A C 1
ATOM 790 O O . ILE A 1 99 ? 5.812 -1.556 -29.434 1.00 89.50 99 ILE A O 1
ATOM 794 N N . TYR A 1 100 ? 7.274 -1.907 -27.768 1.00 92.44 100 TYR A N 1
ATOM 795 C CA . TYR A 1 100 ? 6.426 -2.848 -27.010 1.00 92.44 100 TYR A CA 1
ATOM 796 C C . TYR A 1 100 ? 4.986 -2.355 -26.788 1.00 92.44 100 TYR A C 1
ATOM 798 O O . TYR A 1 100 ? 4.044 -3.139 -26.865 1.00 92.44 100 TYR A O 1
ATOM 806 N N . SER A 1 101 ? 4.787 -1.057 -26.527 1.00 89.19 101 SER A N 1
ATOM 807 C CA . SER A 1 101 ? 3.450 -0.488 -26.306 1.00 89.19 101 SER A CA 1
ATOM 808 C C . SER A 1 101 ? 2.536 -0.578 -27.533 1.00 89.19 101 SER A C 1
ATOM 810 O O . SER A 1 101 ? 1.318 -0.616 -27.352 1.00 89.19 101 SER A O 1
ATOM 812 N N . ARG A 1 102 ? 3.111 -0.640 -28.742 1.00 92.19 102 ARG A N 1
ATOM 813 C CA . ARG A 1 102 ? 2.400 -0.875 -30.003 1.00 92.19 102 ARG A CA 1
ATOM 814 C C . ARG A 1 102 ? 2.109 -2.365 -30.179 1.00 92.19 102 ARG A C 1
ATOM 816 O O . ARG A 1 102 ? 0.946 -2.729 -30.311 1.00 92.19 102 ARG A O 1
ATOM 823 N N . ILE A 1 103 ? 3.142 -3.203 -30.049 1.00 94.88 103 ILE A N 1
ATOM 824 C CA . ILE A 1 103 ? 3.062 -4.658 -30.263 1.00 94.88 103 ILE A CA 1
ATOM 825 C C . ILE A 1 103 ? 2.077 -5.327 -29.292 1.00 94.88 103 ILE A C 1
ATOM 827 O O . ILE A 1 103 ? 1.290 -6.180 -29.683 1.00 94.88 103 ILE A O 1
ATOM 831 N N . LYS A 1 104 ? 2.054 -4.914 -28.016 1.00 93.12 104 LYS A N 1
ATOM 832 C CA . LYS A 1 104 ? 1.237 -5.566 -26.972 1.00 93.12 104 LYS A CA 1
ATOM 833 C C . LYS A 1 104 ? -0.281 -5.499 -27.185 1.00 93.12 104 LYS A C 1
ATOM 835 O O . LYS A 1 104 ? -1.018 -6.090 -26.401 1.00 93.12 104 LYS A O 1
ATOM 840 N N . ARG A 1 105 ? -0.754 -4.714 -28.159 1.00 90.38 105 ARG A N 1
ATOM 841 C CA . ARG A 1 105 ? -2.178 -4.608 -28.513 1.00 90.38 105 ARG A CA 1
ATOM 842 C C . ARG A 1 105 ? -2.601 -5.638 -29.565 1.00 90.38 105 ARG A C 1
ATOM 844 O O . ARG A 1 105 ? -3.794 -5.782 -29.801 1.00 90.38 105 ARG A O 1
ATOM 851 N N . GLU A 1 106 ? -1.651 -6.329 -30.187 1.00 93.00 106 GLU A N 1
ATOM 852 C CA . GLU A 1 106 ? -1.913 -7.309 -31.237 1.00 93.00 106 GLU A CA 1
ATOM 853 C C . GLU A 1 106 ? -2.359 -8.660 -30.661 1.00 93.00 106 GLU A C 1
ATOM 855 O O . GLU A 1 106 ? -1.969 -9.063 -29.559 1.00 93.00 106 GLU A O 1
ATOM 860 N N . LEU A 1 107 ? -3.191 -9.378 -31.420 1.00 87.75 107 LEU A N 1
ATOM 861 C CA . LEU A 1 107 ? -3.678 -10.698 -31.033 1.00 87.75 107 LEU A CA 1
ATOM 862 C C . LEU A 1 107 ? -2.519 -11.707 -30.994 1.00 87.75 107 LEU A C 1
ATOM 864 O O . LEU A 1 107 ? -1.684 -11.745 -31.890 1.00 87.75 107 LEU A O 1
ATOM 868 N N . GLY A 1 108 ? -2.473 -12.541 -29.952 1.00 87.75 108 GLY A N 1
ATOM 869 C CA . GLY A 1 108 ? -1.445 -13.579 -29.793 1.00 87.75 108 GLY A CA 1
ATOM 870 C C . GLY A 1 108 ? -0.153 -13.111 -29.115 1.00 87.75 108 GLY A C 1
ATOM 871 O O . GLY A 1 108 ? 0.637 -13.953 -28.681 1.00 87.75 108 GLY A O 1
ATOM 872 N N . VAL A 1 109 ? 0.032 -11.801 -28.925 1.00 93.19 109 VAL A N 1
ATOM 873 C CA . VAL A 1 109 ? 1.182 -11.256 -28.196 1.00 93.19 109 VAL A CA 1
ATOM 874 C C . VAL A 1 109 ? 1.024 -11.482 -26.687 1.00 93.19 109 VAL A C 1
ATOM 876 O O . VAL A 1 109 ? -0.039 -11.187 -26.128 1.00 93.19 109 VAL A O 1
ATOM 879 N N . PRO A 1 110 ? 2.072 -11.963 -25.988 1.00 94.06 110 PRO A N 1
ATOM 880 C CA . PRO A 1 110 ? 2.045 -12.086 -24.540 1.00 94.06 110 PRO A CA 1
ATOM 881 C C . PRO A 1 110 ? 1.740 -10.760 -23.843 1.00 94.06 110 PRO A C 1
ATOM 883 O O . PRO A 1 110 ? 2.440 -9.764 -24.020 1.00 94.06 110 PRO A O 1
ATOM 886 N N . SER A 1 111 ? 0.712 -10.758 -22.992 1.00 90.19 111 SER A N 1
ATOM 887 C CA . SER A 1 111 ? 0.434 -9.602 -22.134 1.00 90.19 111 SER A CA 1
ATOM 888 C C . SER A 1 111 ? 1.567 -9.375 -21.126 1.00 90.19 111 SER A C 1
ATOM 890 O O . SER A 1 111 ? 2.269 -10.307 -20.735 1.00 90.19 111 SER A O 1
ATOM 892 N N . GLU A 1 112 ? 1.688 -8.154 -20.605 1.00 90.75 112 GLU A N 1
ATOM 893 C CA . GLU A 1 112 ? 2.707 -7.811 -19.602 1.00 90.75 112 GLU A CA 1
ATOM 894 C C . GLU A 1 112 ? 2.625 -8.695 -18.340 1.00 90.75 112 GLU A C 1
ATOM 896 O O . GLU A 1 112 ? 3.641 -9.137 -17.803 1.00 90.75 112 GLU A O 1
ATOM 901 N N . ASN A 1 113 ? 1.406 -9.065 -17.935 1.00 86.94 113 ASN A N 1
ATOM 902 C CA . ASN A 1 113 ? 1.169 -9.990 -16.826 1.00 86.94 113 ASN A CA 1
ATOM 903 C C . ASN A 1 113 ? 1.657 -11.423 -17.104 1.00 86.94 113 ASN A C 1
ATOM 905 O O . ASN A 1 113 ? 1.967 -12.143 -16.158 1.00 86.94 113 ASN A O 1
ATOM 909 N N . ALA A 1 114 ? 1.712 -11.846 -18.371 1.00 90.25 114 ALA A N 1
ATOM 910 C CA . ALA A 1 114 ? 2.247 -13.146 -18.782 1.00 90.25 114 ALA A CA 1
ATOM 911 C C . ALA A 1 114 ? 3.769 -13.094 -19.011 1.00 90.25 114 ALA A C 1
ATOM 913 O O . ALA A 1 114 ? 4.465 -14.080 -18.766 1.00 90.25 114 ALA A O 1
ATOM 914 N N . LEU A 1 115 ? 4.289 -11.939 -19.435 1.00 92.75 115 LEU A N 1
ATOM 915 C CA . LEU A 1 115 ? 5.704 -11.705 -19.709 1.00 92.75 115 LEU A CA 1
ATOM 916 C C . LEU A 1 115 ? 6.570 -11.741 -18.443 1.00 92.75 115 LEU A C 1
ATOM 918 O O . LEU A 1 115 ? 7.570 -12.455 -18.418 1.00 92.75 115 LEU A O 1
ATOM 922 N N . TYR A 1 116 ? 6.194 -11.040 -17.366 1.00 90.31 116 TYR A N 1
ATOM 923 C CA . TYR A 1 116 ? 7.034 -10.995 -16.156 1.00 90.31 116 TYR A CA 1
ATOM 924 C C . TYR A 1 116 ? 7.246 -12.363 -15.485 1.00 90.31 116 TYR A C 1
ATOM 926 O O . TYR A 1 116 ? 8.391 -12.681 -15.145 1.00 90.31 116 TYR A O 1
ATOM 934 N N . PRO A 1 117 ? 6.214 -13.213 -15.294 1.00 88.50 117 PRO A N 1
ATOM 935 C CA . PRO A 1 117 ? 6.426 -14.569 -14.799 1.00 88.50 117 PRO A CA 1
ATOM 936 C C . PRO A 1 117 ? 7.319 -15.403 -15.722 1.00 88.50 117 PRO A C 1
ATOM 938 O O . PRO A 1 117 ? 8.117 -16.193 -15.222 1.00 88.50 117 PRO A O 1
ATOM 941 N N . TYR A 1 118 ? 7.217 -15.226 -17.045 1.00 92.44 118 TYR A N 1
ATOM 942 C CA . TYR A 1 118 ? 8.086 -15.907 -18.007 1.00 92.44 118 TYR A CA 1
ATOM 943 C C . TYR A 1 118 ? 9.544 -15.450 -17.877 1.00 92.44 118 TYR A C 1
ATOM 945 O O . TYR A 1 118 ? 10.427 -16.291 -17.736 1.00 92.44 118 TYR A O 1
ATOM 953 N N . MET A 1 119 ? 9.798 -14.138 -17.809 1.00 94.44 119 MET A N 1
ATOM 954 C CA . MET A 1 119 ? 11.137 -13.574 -17.583 1.00 94.44 119 MET A CA 1
ATOM 955 C C . MET A 1 119 ? 11.764 -14.063 -16.273 1.00 94.44 119 MET A C 1
ATOM 957 O O . MET A 1 119 ? 12.963 -14.310 -16.223 1.00 94.44 119 MET A O 1
ATOM 961 N N . ARG A 1 120 ? 10.964 -14.215 -15.209 1.00 89.75 120 ARG A N 1
ATOM 962 C CA . ARG A 1 120 ? 11.447 -14.730 -13.919 1.00 89.75 120 ARG A CA 1
ATOM 963 C C . ARG A 1 120 ? 11.906 -16.187 -14.012 1.00 89.75 120 ARG A C 1
ATOM 965 O O . ARG A 1 120 ? 12.872 -16.547 -13.355 1.00 89.75 120 ARG A O 1
ATOM 972 N N . ARG A 1 121 ? 11.210 -17.013 -14.800 1.00 92.69 121 ARG A N 1
ATOM 973 C CA . ARG A 1 121 ? 11.553 -18.431 -15.010 1.00 92.69 121 ARG A CA 1
ATOM 974 C C . ARG A 1 121 ? 12.655 -18.641 -16.051 1.00 92.69 121 ARG A C 1
ATOM 976 O O . ARG A 1 121 ? 13.291 -19.682 -16.024 1.00 92.69 121 ARG A O 1
ATOM 983 N N . ASN A 1 122 ? 12.888 -17.665 -16.931 1.00 96.00 122 ASN A N 1
ATOM 984 C CA . ASN A 1 122 ? 13.855 -17.743 -18.029 1.00 96.00 122 ASN A CA 1
ATOM 985 C C . ASN A 1 122 ? 14.868 -16.580 -17.950 1.00 96.00 122 ASN A C 1
ATOM 987 O O . ASN A 1 122 ? 14.700 -15.561 -18.632 1.00 96.00 122 ASN A O 1
ATOM 991 N N . PRO A 1 123 ? 15.927 -16.695 -17.123 1.00 92.69 123 PRO A N 1
ATOM 992 C CA . PRO A 1 123 ? 16.887 -15.611 -16.900 1.00 92.69 123 PRO A CA 1
ATOM 993 C C . PRO A 1 123 ? 17.616 -15.139 -18.167 1.00 92.69 123 PRO A C 1
ATOM 995 O O . PRO A 1 123 ? 17.865 -13.940 -18.312 1.00 92.69 123 PRO A O 1
ATOM 998 N N . SER A 1 124 ? 17.911 -16.047 -19.105 1.00 95.75 124 SER A N 1
ATOM 999 C CA . SER A 1 124 ? 18.536 -15.728 -20.399 1.00 95.75 124 SER A CA 1
ATOM 1000 C C . SER A 1 124 ? 17.645 -14.820 -21.253 1.00 95.75 124 SER A C 1
ATOM 1002 O O . SER A 1 124 ? 18.093 -13.769 -21.718 1.00 95.75 124 SER A O 1
ATOM 1004 N N . PHE A 1 125 ? 16.357 -15.159 -21.370 1.00 96.19 125 PHE A N 1
ATOM 1005 C CA . PHE A 1 125 ? 15.350 -14.317 -22.014 1.00 96.19 125 PHE A CA 1
ATOM 1006 C C . PHE A 1 125 ? 15.239 -12.956 -21.318 1.00 96.19 125 PHE A C 1
ATOM 1008 O O . PHE A 1 125 ? 15.237 -11.922 -21.975 1.00 96.19 125 PHE A O 1
ATOM 1015 N N . SER A 1 126 ? 15.214 -12.925 -19.979 1.00 93.62 126 SER A N 1
ATOM 1016 C CA . SER A 1 126 ? 15.172 -11.670 -19.213 1.00 93.62 126 SER A CA 1
ATOM 1017 C C . SER A 1 126 ? 16.374 -10.761 -19.488 1.00 93.62 126 SER A C 1
ATOM 1019 O O . SER A 1 126 ? 16.215 -9.542 -19.585 1.00 93.62 126 SER A O 1
ATOM 1021 N N . ALA A 1 127 ? 17.579 -11.325 -19.603 1.00 88.00 127 ALA A N 1
ATOM 1022 C CA . ALA A 1 127 ? 18.786 -10.567 -19.917 1.00 88.00 127 ALA A CA 1
ATOM 1023 C C . ALA A 1 127 ? 18.726 -9.973 -21.332 1.00 88.00 127 ALA A C 1
ATOM 1025 O O . ALA A 1 127 ? 18.974 -8.776 -21.496 1.00 88.00 127 ALA A O 1
ATOM 1026 N N . ARG A 1 128 ? 18.324 -10.772 -22.332 1.00 95.75 128 ARG A N 1
ATOM 1027 C CA . ARG A 1 128 ? 18.118 -10.300 -23.712 1.00 95.75 128 ARG A CA 1
ATOM 1028 C C . ARG A 1 128 ? 17.029 -9.235 -23.789 1.00 95.75 128 ARG A C 1
ATOM 1030 O O . ARG A 1 128 ? 17.270 -8.171 -24.340 1.00 95.75 128 ARG A O 1
ATOM 1037 N N . TRP A 1 129 ? 15.891 -9.456 -23.134 1.00 94.38 129 TRP A N 1
ATOM 1038 C CA . TRP A 1 129 ? 14.804 -8.482 -23.030 1.00 94.38 129 TRP A CA 1
ATOM 1039 C C . TRP A 1 129 ? 15.271 -7.150 -22.443 1.00 94.38 129 TRP A C 1
ATOM 1041 O O . TRP A 1 129 ? 14.972 -6.091 -22.989 1.00 94.38 129 TRP A O 1
ATOM 1051 N N . ARG A 1 130 ? 16.029 -7.179 -21.338 1.00 88.25 130 ARG A N 1
ATOM 1052 C CA . ARG A 1 130 ? 16.588 -5.966 -20.720 1.00 88.25 130 ARG A CA 1
ATOM 1053 C C . ARG A 1 130 ? 17.566 -5.248 -21.644 1.00 88.25 130 ARG A C 1
ATOM 1055 O O . ARG A 1 130 ? 17.507 -4.025 -21.709 1.00 88.25 130 ARG A O 1
ATOM 1062 N N . ARG A 1 131 ? 18.419 -5.984 -22.363 1.00 88.19 131 ARG A N 1
ATOM 1063 C CA . ARG A 1 131 ? 19.310 -5.414 -23.381 1.00 88.19 131 ARG A CA 1
ATOM 1064 C C . ARG A 1 131 ? 18.496 -4.772 -24.503 1.00 88.19 131 ARG A C 1
ATOM 1066 O O . ARG A 1 131 ? 18.644 -3.585 -24.734 1.00 88.19 131 ARG A O 1
ATOM 1073 N N . ALA A 1 132 ? 17.563 -5.497 -25.110 1.00 89.75 132 ALA A N 1
ATOM 1074 C CA . ALA A 1 132 ? 16.739 -4.995 -26.205 1.00 89.75 132 ALA A CA 1
ATOM 1075 C C . ALA A 1 132 ? 15.898 -3.768 -25.798 1.00 89.75 132 ALA A C 1
ATOM 1077 O O . ALA A 1 132 ? 15.793 -2.806 -26.549 1.00 89.75 132 ALA A O 1
ATOM 1078 N N . MET A 1 133 ? 15.348 -3.746 -24.579 1.00 85.75 133 MET A N 1
ATOM 1079 C CA . MET A 1 133 ? 14.589 -2.603 -24.056 1.00 85.75 133 MET A CA 1
ATOM 1080 C C . MET A 1 133 ? 15.471 -1.433 -23.593 1.00 85.75 133 MET A C 1
ATOM 1082 O O . MET A 1 133 ? 15.016 -0.291 -23.640 1.00 85.75 133 MET A O 1
ATOM 1086 N N . GLY A 1 134 ? 16.688 -1.702 -23.110 1.00 72.56 134 GLY A N 1
ATOM 1087 C CA . GLY A 1 134 ? 17.628 -0.703 -22.589 1.00 72.56 134 GLY A CA 1
ATOM 1088 C C . GLY A 1 134 ? 18.552 -0.094 -23.646 1.00 72.56 134 GLY A C 1
ATOM 1089 O O . GLY A 1 134 ? 18.982 1.041 -23.486 1.00 72.56 134 GLY A O 1
ATOM 1090 N N . SER A 1 135 ? 18.819 -0.813 -24.735 1.00 57.06 135 SER A N 1
ATOM 1091 C CA . SER A 1 135 ? 19.691 -0.391 -25.839 1.00 57.06 135 SER A CA 1
ATOM 1092 C C . SER A 1 135 ? 18.960 0.378 -26.934 1.00 57.06 135 SER A C 1
ATOM 1094 O O . SER A 1 135 ? 19.571 0.703 -27.943 1.00 57.06 135 SER A O 1
ATOM 1096 N N . ARG A 1 136 ? 17.665 0.668 -26.778 1.00 57.75 136 ARG A N 1
ATOM 1097 C CA . ARG A 1 136 ? 16.904 1.389 -27.800 1.00 57.75 136 ARG A CA 1
ATOM 1098 C C . ARG A 1 136 ? 17.398 2.837 -27.930 1.00 57.75 136 ARG A C 1
ATOM 1100 O O . ARG A 1 136 ? 17.160 3.629 -27.008 1.00 57.75 136 ARG A O 1
ATOM 1107 N N . PRO A 1 137 ? 17.958 3.225 -29.089 1.00 47.25 137 PRO A N 1
ATOM 1108 C CA . PRO A 1 137 ? 18.165 4.625 -29.427 1.00 47.25 137 PRO A CA 1
ATOM 1109 C C . PRO A 1 137 ? 16.802 5.325 -29.377 1.00 47.25 137 PRO A C 1
ATOM 1111 O O . PRO A 1 137 ? 15.843 4.882 -30.006 1.00 47.25 137 PRO A O 1
ATOM 1114 N N . GLY A 1 138 ? 16.664 6.360 -28.551 1.00 49.97 138 GLY A N 1
ATOM 1115 C CA . GLY A 1 138 ? 15.412 7.114 -28.447 1.00 49.97 138 GLY A CA 1
ATOM 1116 C C . GLY A 1 138 ? 14.334 6.529 -27.526 1.00 49.97 138 GLY A C 1
ATOM 1117 O O . GLY A 1 138 ? 13.249 7.112 -27.447 1.00 49.97 138 GLY A O 1
ATOM 1118 N N . THR A 1 139 ? 14.598 5.464 -26.746 1.00 49.50 139 THR A N 1
ATOM 1119 C CA . THR A 1 139 ? 13.776 5.238 -25.537 1.00 49.50 139 THR A CA 1
ATOM 1120 C C . THR A 1 139 ? 14.149 6.324 -24.565 1.00 49.50 139 THR A C 1
ATOM 1122 O O . THR A 1 139 ? 15.096 6.134 -23.812 1.00 49.50 139 THR A O 1
ATOM 1125 N N . ARG A 1 140 ? 13.454 7.466 -24.696 1.00 49.28 140 ARG A N 1
ATOM 1126 C CA . ARG A 1 140 ? 13.620 8.718 -23.955 1.00 49.28 140 ARG A CA 1
ATOM 1127 C C . ARG A 1 140 ? 14.412 8.434 -22.689 1.00 49.28 140 ARG A C 1
ATOM 1129 O O . ARG A 1 140 ? 13.827 8.001 -21.692 1.00 49.28 140 ARG A O 1
ATOM 1136 N N . ALA A 1 141 ? 15.740 8.608 -22.765 1.00 52.97 141 ALA A N 1
ATOM 1137 C CA . ALA A 1 141 ? 16.525 8.857 -21.570 1.00 52.97 141 ALA A CA 1
ATOM 1138 C C . ALA A 1 141 ? 15.673 9.866 -20.824 1.00 52.97 141 ALA A C 1
ATOM 1140 O O . ALA A 1 141 ? 15.261 10.837 -21.464 1.00 52.97 141 ALA A O 1
ATOM 1141 N N . SER A 1 142 ? 15.219 9.490 -19.619 1.00 55.97 142 SER A N 1
ATOM 1142 C CA . SER A 1 142 ? 14.282 10.277 -18.818 1.00 55.97 142 SER A CA 1
ATOM 1143 C C . SER A 1 142 ? 14.543 11.733 -19.147 1.00 55.97 142 SER A C 1
ATOM 1145 O O . SER A 1 142 ? 15.670 12.153 -18.919 1.00 55.97 142 SER A O 1
ATOM 1147 N N . HIS A 1 143 ? 13.587 12.428 -19.783 1.00 65.00 143 HIS A N 1
ATOM 1148 C CA . HIS A 1 143 ? 13.784 13.742 -20.439 1.00 65.00 143 HIS A CA 1
ATOM 1149 C C . HIS A 1 143 ? 14.339 14.836 -19.515 1.00 65.00 143 HIS A C 1
ATOM 1151 O O . HIS A 1 143 ? 14.478 15.988 -19.903 1.00 65.00 143 HIS A O 1
ATOM 1157 N N . TYR A 1 144 ? 14.612 14.462 -18.277 1.00 75.31 144 TYR A N 1
ATOM 1158 C CA . TYR A 1 144 ? 15.153 15.259 -17.225 1.00 75.31 144 TYR A CA 1
ATOM 1159 C C . TYR A 1 144 ? 16.659 15.062 -17.161 1.00 75.31 144 TYR A C 1
ATOM 1161 O O . TYR A 1 144 ? 17.145 13.968 -16.861 1.00 75.31 144 TYR A O 1
ATOM 1169 N N . SER A 1 145 ? 17.371 16.141 -17.457 1.00 85.44 145 SER A N 1
ATOM 1170 C CA . SER A 1 145 ? 18.814 16.225 -17.281 1.00 85.44 145 SER A CA 1
ATOM 1171 C C . SER A 1 145 ? 19.188 16.053 -15.808 1.00 85.44 145 SER A C 1
ATOM 1173 O O . SER A 1 145 ? 18.371 16.273 -14.907 1.00 85.44 145 SER A O 1
ATOM 1175 N N . ASP A 1 146 ? 20.448 15.717 -15.542 1.00 86.88 146 ASP A N 1
ATOM 1176 C CA . ASP A 1 146 ? 20.961 15.687 -14.169 1.00 86.88 146 ASP A CA 1
ATOM 1177 C C . ASP A 1 146 ? 20.793 17.043 -13.475 1.00 86.88 146 ASP A C 1
ATOM 1179 O O . ASP A 1 146 ? 20.458 17.089 -12.296 1.00 86.88 146 ASP A O 1
ATOM 1183 N N . ALA A 1 147 ? 20.866 18.144 -14.230 1.00 89.62 147 ALA A N 1
ATOM 1184 C CA . ALA A 1 147 ? 20.575 19.481 -13.723 1.00 89.62 147 ALA A CA 1
ATOM 1185 C C . ALA A 1 147 ? 19.143 19.616 -13.175 1.00 89.62 147 ALA A C 1
ATOM 1187 O O . ALA A 1 147 ? 18.947 20.235 -12.132 1.00 89.62 147 ALA A O 1
ATOM 1188 N N . GLN A 1 148 ? 18.139 19.009 -13.818 1.00 92.50 148 GLN A N 1
ATOM 1189 C CA . GLN A 1 148 ? 16.757 19.043 -13.322 1.00 92.50 148 GLN A CA 1
ATOM 1190 C C . GLN A 1 148 ? 16.582 18.207 -12.051 1.00 92.50 148 GLN A C 1
ATOM 1192 O O . GLN A 1 148 ? 15.859 18.618 -11.146 1.00 92.50 148 GLN A O 1
ATOM 1197 N N . VAL A 1 149 ? 17.262 17.062 -11.938 1.00 92.75 149 VAL A N 1
ATOM 1198 C CA . VAL A 1 149 ? 17.230 16.252 -10.708 1.00 92.75 149 VAL A CA 1
ATOM 1199 C C . VAL A 1 149 ? 17.919 16.987 -9.556 1.00 92.75 149 VAL A C 1
ATOM 1201 O O . VAL A 1 149 ? 17.358 17.051 -8.462 1.00 92.75 149 VAL A O 1
ATOM 1204 N N . THR A 1 150 ? 19.076 17.598 -9.813 1.00 93.06 150 THR A N 1
ATOM 1205 C CA . THR A 1 150 ? 19.796 18.437 -8.844 1.00 93.06 150 THR A CA 1
ATOM 1206 C C . THR A 1 150 ? 18.964 19.646 -8.418 1.00 93.06 150 THR A C 1
ATOM 1208 O O . THR A 1 150 ? 18.906 19.961 -7.232 1.00 93.06 150 THR A O 1
ATOM 1211 N N . ALA A 1 151 ? 18.243 20.286 -9.343 1.00 94.69 151 ALA A N 1
ATOM 1212 C CA . ALA A 1 151 ? 17.342 21.389 -9.015 1.00 94.69 151 ALA A CA 1
ATOM 1213 C C . ALA A 1 151 ? 16.196 20.944 -8.091 1.00 94.69 151 ALA A C 1
ATOM 1215 O O . ALA A 1 151 ? 15.886 21.638 -7.123 1.00 94.69 151 ALA A O 1
ATOM 1216 N N . VAL A 1 152 ? 15.592 19.773 -8.335 1.00 95.38 152 VAL A N 1
ATOM 1217 C CA . VAL A 1 152 ? 14.589 19.208 -7.415 1.00 95.38 152 VAL A CA 1
ATOM 1218 C C . VAL A 1 152 ? 15.199 18.921 -6.049 1.00 95.38 152 VAL A C 1
ATOM 1220 O O . VAL A 1 152 ? 14.594 19.282 -5.043 1.00 95.38 152 VAL A O 1
ATOM 1223 N N . LEU A 1 153 ? 16.389 18.321 -5.991 1.00 93.88 153 LEU A N 1
ATOM 1224 C CA . LEU A 1 153 ? 17.072 18.045 -4.730 1.00 93.88 153 LEU A CA 1
ATOM 1225 C C . LEU A 1 153 ? 17.317 19.331 -3.924 1.00 93.88 153 LEU A C 1
ATOM 1227 O O . LEU A 1 153 ? 16.920 19.387 -2.765 1.00 93.88 153 LEU A O 1
ATOM 1231 N N . ALA A 1 154 ? 17.833 20.393 -4.546 1.00 92.50 154 ALA A N 1
ATOM 1232 C CA . ALA A 1 154 ? 18.060 21.680 -3.882 1.00 92.50 154 ALA A CA 1
ATOM 1233 C C . ALA A 1 154 ? 16.761 22.292 -3.314 1.00 92.50 154 ALA A C 1
ATOM 1235 O O . ALA A 1 154 ? 16.734 22.865 -2.224 1.00 92.50 154 ALA A O 1
ATOM 1236 N N . ARG A 1 155 ? 15.633 22.148 -4.021 1.00 94.06 155 ARG A N 1
ATOM 1237 C CA . ARG A 1 155 ? 14.306 22.560 -3.518 1.00 94.06 155 ARG A CA 1
ATOM 1238 C C . ARG A 1 155 ? 13.855 21.711 -2.333 1.00 94.06 155 ARG A C 1
ATOM 1240 O O . ARG A 1 155 ? 13.291 22.226 -1.360 1.00 94.06 155 ARG A O 1
ATOM 1247 N N . VAL A 1 156 ? 14.131 20.409 -2.396 1.00 91.19 156 VAL A N 1
ATOM 1248 C CA . VAL A 1 156 ? 13.891 19.495 -1.280 1.00 91.19 156 VAL A CA 1
ATOM 1249 C C . VAL A 1 156 ? 14.776 19.855 -0.090 1.00 91.19 156 VAL A C 1
ATOM 1251 O O . VAL A 1 156 ? 14.279 19.848 1.025 1.00 91.19 156 VAL A O 1
ATOM 1254 N N . GLU A 1 157 ? 16.015 20.279 -0.262 1.00 85.25 157 GLU A N 1
ATOM 1255 C CA . GLU A 1 157 ? 16.837 20.756 0.857 1.00 85.25 157 GLU A CA 1
ATOM 1256 C C . GLU A 1 157 ? 16.252 22.037 1.478 1.00 85.25 157 GLU A C 1
ATOM 1258 O O . GLU A 1 157 ? 16.149 22.144 2.699 1.00 85.25 157 GLU A O 1
ATOM 1263 N N . ARG A 1 158 ? 15.738 22.963 0.653 1.00 84.00 158 ARG A N 1
ATOM 1264 C CA . ARG A 1 158 ? 15.247 24.280 1.111 1.00 84.00 158 ARG A CA 1
ATOM 1265 C C . ARG A 1 158 ? 13.968 24.293 1.938 1.00 84.00 158 ARG A C 1
ATOM 1267 O O . ARG A 1 158 ? 13.800 25.165 2.782 1.00 84.00 158 ARG A O 1
ATOM 1274 N N . GLY A 1 159 ? 13.010 23.418 1.684 1.00 82.25 159 GLY A N 1
ATOM 1275 C CA . GLY A 1 159 ? 11.720 23.539 2.393 1.00 82.25 159 GLY A CA 1
ATOM 1276 C C . GLY A 1 159 ? 10.528 22.904 1.706 1.00 82.25 159 GLY A C 1
ATOM 1277 O O . GLY A 1 159 ? 9.535 22.586 2.358 1.00 82.25 159 GLY A O 1
ATOM 1278 N N . GLU A 1 160 ? 10.648 22.645 0.412 1.00 84.94 160 GLU A N 1
ATOM 1279 C CA . GLU A 1 160 ? 9.505 22.436 -0.464 1.00 84.94 160 GLU A CA 1
ATOM 1280 C C . GLU A 1 160 ? 9.060 20.972 -0.553 1.00 84.94 160 GLU A C 1
ATOM 1282 O O . GLU A 1 160 ? 9.861 20.055 -0.752 1.00 84.94 160 GLU A O 1
ATOM 1287 N N . ARG A 1 161 ? 7.762 20.697 -0.403 1.00 84.88 161 ARG A N 1
ATOM 1288 C CA . ARG A 1 161 ? 7.284 19.312 -0.483 1.00 84.88 161 ARG A CA 1
ATOM 1289 C C . ARG A 1 161 ? 7.463 18.793 -1.905 1.00 84.88 161 ARG A C 1
ATOM 1291 O O . ARG A 1 161 ? 7.112 19.465 -2.868 1.00 84.88 161 ARG A O 1
ATOM 1298 N N . LEU A 1 162 ? 7.922 17.549 -2.029 1.00 89.25 162 LEU A N 1
ATOM 1299 C CA . LEU A 1 162 ? 8.046 16.875 -3.324 1.00 89.25 162 LEU A CA 1
ATOM 1300 C C . LEU A 1 162 ? 6.747 16.919 -4.138 1.00 89.25 162 LEU A C 1
ATOM 1302 O O . LEU A 1 162 ? 6.790 17.137 -5.339 1.00 89.25 162 LEU A O 1
ATOM 1306 N N . THR A 1 163 ? 5.592 16.777 -3.481 1.00 87.44 163 THR A N 1
ATOM 1307 C CA . THR A 1 163 ? 4.277 16.873 -4.132 1.00 87.44 163 THR A CA 1
ATOM 1308 C C . THR A 1 163 ? 4.018 18.220 -4.788 1.00 87.44 163 THR A C 1
ATOM 1310 O O . THR A 1 163 ? 3.308 18.263 -5.787 1.00 87.44 163 THR A O 1
ATOM 1313 N N . ASP A 1 164 ? 4.565 19.294 -4.226 1.00 88.44 164 ASP A N 1
ATOM 1314 C CA . ASP A 1 164 ? 4.365 20.650 -4.727 1.00 88.44 164 ASP A CA 1
ATOM 1315 C C . ASP A 1 164 ? 5.307 20.882 -5.912 1.00 88.44 164 ASP A C 1
ATOM 1317 O O . ASP A 1 164 ? 4.855 21.280 -6.981 1.00 88.44 164 ASP A O 1
ATOM 1321 N N . ILE A 1 165 ? 6.571 20.458 -5.777 1.00 94.19 165 ILE A N 1
ATOM 1322 C CA . ILE A 1 165 ? 7.561 20.472 -6.863 1.00 94.19 165 ILE A CA 1
ATOM 1323 C C . ILE A 1 165 ? 7.038 19.694 -8.083 1.00 94.19 165 ILE A C 1
ATOM 1325 O O . ILE A 1 165 ? 7.090 20.187 -9.202 1.00 94.19 165 ILE A O 1
ATOM 1329 N N . TYR A 1 166 ? 6.477 18.495 -7.895 1.00 92.00 166 TYR A N 1
ATOM 1330 C CA . TYR A 1 166 ? 6.004 17.659 -9.009 1.00 92.00 166 TYR A CA 1
ATOM 1331 C C . TYR A 1 166 ? 4.790 18.217 -9.760 1.00 92.00 166 TYR A C 1
ATOM 1333 O O . TYR A 1 166 ? 4.501 17.752 -10.862 1.00 92.00 166 TYR A O 1
ATOM 1341 N N . ARG A 1 167 ? 4.043 19.155 -9.168 1.00 90.38 167 ARG A N 1
ATOM 1342 C CA . ARG A 1 167 ? 2.872 19.770 -9.812 1.00 90.38 167 ARG A CA 1
ATOM 1343 C C . ARG A 1 167 ? 3.252 20.888 -10.772 1.00 90.38 167 ARG A C 1
ATOM 1345 O O . ARG A 1 167 ? 2.413 21.304 -11.567 1.00 90.38 167 ARG A O 1
ATOM 1352 N N . GLU A 1 168 ? 4.486 21.368 -10.708 1.00 93.62 168 GLU A N 1
ATOM 1353 C CA . GLU A 1 168 ? 4.923 22.465 -11.553 1.00 93.62 168 GLU A CA 1
ATOM 1354 C C . GLU A 1 168 ? 5.221 22.008 -12.987 1.00 93.62 168 GLU A C 1
ATOM 1356 O O . GLU A 1 168 ? 5.866 20.972 -13.201 1.00 93.62 168 GLU A O 1
ATOM 1361 N N . PRO A 1 169 ? 4.797 22.792 -13.995 1.00 91.88 169 PRO A N 1
ATOM 1362 C CA . PRO A 1 169 ? 5.135 22.526 -15.385 1.00 91.88 169 PRO A CA 1
ATOM 1363 C C . PRO A 1 169 ? 6.652 22.417 -15.587 1.00 91.88 169 PRO A C 1
ATOM 1365 O O . PRO A 1 169 ? 7.418 23.266 -15.139 1.00 91.88 169 PRO A O 1
ATOM 1368 N N . GLY A 1 170 ? 7.092 21.364 -16.278 1.00 87.88 170 GLY A N 1
ATOM 1369 C CA . GLY A 1 170 ? 8.508 21.151 -16.600 1.00 87.88 170 GLY A CA 1
ATOM 1370 C C . GLY A 1 170 ? 9.344 20.482 -15.503 1.00 87.88 170 GLY A C 1
ATOM 1371 O O . GLY A 1 170 ? 10.517 20.192 -15.746 1.00 87.88 170 GLY A O 1
ATOM 1372 N N . GLN A 1 171 ? 8.766 20.168 -14.338 1.00 92.88 171 GLN A N 1
ATOM 1373 C CA . GLN A 1 171 ? 9.446 19.380 -13.307 1.00 92.88 171 GLN A CA 1
ATOM 1374 C C . GLN A 1 171 ? 9.395 17.872 -13.607 1.00 92.88 171 GLN A C 1
ATOM 1376 O O . GLN A 1 171 ? 8.478 17.399 -14.291 1.00 92.88 171 GLN A O 1
ATOM 1381 N N . PRO A 1 172 ? 10.381 17.086 -13.134 1.00 91.50 172 PRO A N 1
ATOM 1382 C CA . PRO A 1 172 ? 10.329 15.633 -13.225 1.00 91.50 172 PRO A CA 1
ATOM 1383 C C . PRO A 1 172 ? 9.178 15.069 -12.402 1.00 91.50 172 PRO A C 1
ATOM 1385 O O . PRO A 1 172 ? 8.976 15.441 -11.250 1.00 91.50 172 PRO A O 1
ATOM 1388 N N . SER A 1 173 ? 8.455 14.111 -12.987 1.00 89.31 173 SER A N 1
ATOM 1389 C CA . SER A 1 173 ? 7.458 13.330 -12.243 1.00 89.31 173 SER A CA 1
ATOM 1390 C C . SER A 1 173 ? 8.090 12.569 -11.070 1.00 89.31 173 SER A C 1
ATOM 1392 O O . SER A 1 173 ? 9.271 12.205 -11.099 1.00 89.31 173 SER A O 1
ATOM 1394 N N . ASP A 1 174 ? 7.268 12.226 -10.082 1.00 91.00 174 ASP A N 1
ATOM 1395 C CA . ASP A 1 174 ? 7.651 11.396 -8.937 1.00 91.00 174 ASP A CA 1
ATOM 1396 C C . ASP A 1 174 ? 8.350 10.090 -9.352 1.00 91.00 174 ASP A C 1
ATOM 1398 O O . ASP A 1 174 ? 9.382 9.699 -8.807 1.00 91.00 174 ASP A O 1
ATOM 1402 N N . THR A 1 175 ? 7.824 9.448 -10.388 1.00 87.62 175 THR A N 1
ATOM 1403 C CA . THR A 1 175 ? 8.290 8.179 -10.926 1.00 87.62 175 THR A CA 1
ATOM 1404 C C . THR A 1 175 ? 9.676 8.324 -11.548 1.00 87.62 175 THR A C 1
ATOM 1406 O O . THR A 1 175 ? 10.496 7.410 -11.439 1.00 87.62 175 THR A O 1
ATOM 1409 N N . VAL A 1 176 ? 9.973 9.474 -12.163 1.00 88.50 176 VAL A N 1
ATOM 1410 C CA . VAL A 1 176 ? 11.308 9.785 -12.690 1.00 88.50 176 VAL A CA 1
ATOM 1411 C C . VAL A 1 176 ? 12.319 9.895 -11.552 1.00 88.50 176 VAL A C 1
ATOM 1413 O O . VAL A 1 176 ? 13.335 9.201 -11.593 1.00 88.50 176 VAL A O 1
ATOM 1416 N N . ILE A 1 177 ? 12.025 10.691 -10.519 1.00 92.06 177 ILE A N 1
ATOM 1417 C CA . ILE A 1 177 ? 12.923 10.863 -9.368 1.00 92.06 177 ILE A CA 1
ATOM 1418 C C . ILE A 1 177 ? 13.150 9.529 -8.647 1.00 92.06 177 ILE A C 1
ATOM 1420 O O . ILE A 1 177 ? 14.293 9.159 -8.379 1.00 92.06 177 ILE A O 1
ATOM 1424 N N . LEU A 1 178 ? 12.092 8.747 -8.406 1.00 89.31 178 LEU A N 1
ATOM 1425 C CA . LEU A 1 178 ? 12.206 7.425 -7.780 1.00 89.31 178 LEU A CA 1
ATOM 1426 C C . LEU A 1 178 ? 13.048 6.453 -8.615 1.00 89.31 178 LEU A C 1
ATOM 1428 O O . LEU A 1 178 ? 13.867 5.714 -8.069 1.00 89.31 178 LEU A O 1
ATOM 1432 N N . ASN A 1 179 ? 12.875 6.445 -9.938 1.00 84.50 179 ASN A N 1
ATOM 1433 C CA . ASN A 1 179 ? 13.694 5.613 -10.814 1.00 84.50 179 ASN A CA 1
ATOM 1434 C C . ASN A 1 179 ? 15.153 6.082 -10.860 1.00 84.50 179 ASN A C 1
ATOM 1436 O O . ASN A 1 179 ? 16.039 5.230 -10.937 1.00 84.50 179 ASN A O 1
ATOM 1440 N N . ARG A 1 180 ? 15.417 7.395 -10.791 1.00 89.06 180 ARG A N 1
ATOM 1441 C CA . ARG A 1 180 ? 16.783 7.932 -10.728 1.00 89.06 180 ARG A CA 1
ATOM 1442 C C . ARG A 1 180 ? 17.469 7.509 -9.432 1.00 89.06 180 ARG A C 1
ATOM 1444 O O . ARG A 1 180 ? 18.531 6.905 -9.512 1.00 89.06 180 ARG A O 1
ATOM 1451 N N . ARG A 1 181 ? 16.809 7.679 -8.282 1.00 91.75 181 ARG A N 1
ATOM 1452 C CA . ARG A 1 181 ? 17.292 7.207 -6.969 1.00 91.75 181 ARG A CA 1
ATOM 1453 C C . ARG A 1 181 ? 17.631 5.712 -6.963 1.00 91.75 181 ARG A C 1
ATOM 1455 O O . ARG A 1 181 ? 18.661 5.307 -6.450 1.00 91.75 181 ARG A O 1
ATOM 1462 N N . ARG A 1 182 ? 16.808 4.867 -7.595 1.00 86.81 182 ARG A N 1
ATOM 1463 C CA . ARG A 1 182 ? 17.097 3.419 -7.692 1.00 86.81 182 ARG A CA 1
ATOM 1464 C C . ARG A 1 182 ? 18.333 3.082 -8.529 1.00 86.81 182 ARG A C 1
ATOM 1466 O O . ARG A 1 182 ? 18.903 2.014 -8.338 1.00 86.81 182 ARG A O 1
ATOM 1473 N N . ARG A 1 183 ? 18.678 3.918 -9.511 1.00 84.50 183 ARG A N 1
ATOM 1474 C CA . ARG A 1 183 ? 19.788 3.678 -10.450 1.00 84.50 183 ARG A CA 1
ATOM 1475 C C . ARG A 1 183 ? 21.086 4.346 -10.015 1.00 84.50 183 ARG A C 1
ATOM 1477 O O . ARG A 1 183 ? 22.142 3.906 -10.446 1.00 84.50 183 ARG A O 1
ATOM 1484 N N . ASP A 1 184 ? 20.987 5.397 -9.212 1.00 87.31 184 ASP A N 1
ATOM 1485 C CA . ASP A 1 184 ? 22.104 6.223 -8.777 1.00 87.31 184 ASP A CA 1
ATOM 1486 C C . ASP A 1 184 ? 22.111 6.327 -7.241 1.00 87.31 184 ASP A C 1
ATOM 1488 O O . ASP A 1 184 ? 21.340 7.107 -6.666 1.00 87.31 184 ASP A O 1
ATOM 1492 N N . PRO A 1 185 ? 22.953 5.522 -6.564 1.00 87.00 185 PRO A N 1
ATOM 1493 C CA . PRO A 1 185 ? 23.050 5.518 -5.108 1.00 87.00 185 PRO A CA 1
ATOM 1494 C C . PRO A 1 185 ? 23.451 6.866 -4.499 1.00 87.00 185 PRO A C 1
ATOM 1496 O O . PRO A 1 185 ? 23.047 7.143 -3.370 1.00 87.00 185 PRO A O 1
ATOM 1499 N N . ALA A 1 186 ? 24.211 7.702 -5.217 1.00 89.19 186 ALA A N 1
ATOM 1500 C CA . ALA A 1 186 ? 24.629 9.014 -4.726 1.00 89.19 186 ALA A CA 1
ATOM 1501 C C . ALA A 1 186 ? 23.437 9.979 -4.680 1.00 89.19 186 ALA A C 1
ATOM 1503 O O . ALA A 1 186 ? 23.209 10.640 -3.667 1.00 89.19 186 ALA A O 1
ATOM 1504 N N . ILE A 1 187 ? 22.610 9.981 -5.732 1.00 91.00 187 ILE A N 1
ATOM 1505 C CA . ILE A 1 187 ? 21.352 10.741 -5.751 1.00 91.00 187 ILE A CA 1
ATOM 1506 C C . ILE A 1 187 ? 20.402 10.233 -4.659 1.00 91.00 187 ILE A C 1
ATOM 1508 O O . ILE A 1 187 ? 19.771 11.034 -3.975 1.00 91.00 187 ILE A O 1
ATOM 1512 N N . ASP A 1 188 ? 20.284 8.916 -4.458 1.00 92.69 188 ASP A N 1
ATOM 1513 C CA . ASP A 1 188 ? 19.442 8.392 -3.376 1.00 92.69 188 ASP A CA 1
ATOM 1514 C C . ASP A 1 188 ? 19.918 8.807 -1.983 1.00 92.69 188 ASP A C 1
ATOM 1516 O O . ASP A 1 188 ? 19.079 9.168 -1.159 1.00 92.69 188 ASP A O 1
ATOM 1520 N N . ALA A 1 189 ? 21.229 8.775 -1.727 1.00 85.25 189 ALA A N 1
ATOM 1521 C CA . ALA A 1 189 ? 21.805 9.248 -0.472 1.00 85.25 189 ALA A CA 1
ATOM 1522 C C . ALA A 1 189 ? 21.459 10.721 -0.231 1.00 85.25 189 ALA A C 1
ATOM 1524 O O . ALA A 1 189 ? 20.850 11.031 0.787 1.00 85.25 189 ALA A O 1
ATOM 1525 N N . ALA A 1 190 ? 21.692 11.588 -1.217 1.00 89.19 190 ALA A N 1
ATOM 1526 C CA . ALA A 1 190 ? 21.387 13.008 -1.083 1.00 89.19 190 ALA A CA 1
ATOM 1527 C C . ALA A 1 190 ? 19.885 13.272 -0.858 1.00 89.19 190 ALA A C 1
ATOM 1529 O O . ALA A 1 190 ? 19.501 14.067 -0.004 1.00 89.19 190 ALA A O 1
ATOM 1530 N N . PHE A 1 191 ? 18.999 12.546 -1.554 1.00 91.56 191 PHE A N 1
ATOM 1531 C CA . PHE A 1 191 ? 17.560 12.629 -1.289 1.00 91.56 191 PHE A CA 1
ATOM 1532 C C . PHE A 1 191 ? 17.183 12.102 0.095 1.00 91.56 191 PHE A C 1
ATOM 1534 O O . PHE A 1 191 ? 16.239 12.621 0.685 1.00 91.56 191 PHE A O 1
ATOM 1541 N N . ARG A 1 192 ? 17.845 11.058 0.607 1.00 85.94 192 ARG A N 1
ATOM 1542 C CA . ARG A 1 192 ? 17.616 10.585 1.978 1.00 85.94 192 ARG A CA 1
ATOM 1543 C C . ARG A 1 192 ? 18.016 11.661 2.975 1.00 85.94 192 ARG A C 1
ATOM 1545 O O . ARG A 1 192 ? 17.165 12.019 3.778 1.00 85.94 192 ARG A O 1
ATOM 1552 N N . ASP A 1 193 ? 19.197 12.245 2.840 1.00 83.75 193 ASP A N 1
ATOM 1553 C CA . ASP A 1 193 ? 19.682 13.306 3.727 1.00 83.75 193 ASP A CA 1
ATOM 1554 C C . ASP A 1 193 ? 18.738 14.524 3.700 1.00 83.75 193 ASP A C 1
ATOM 1556 O O . ASP A 1 193 ? 18.282 15.007 4.740 1.00 83.75 193 ASP A O 1
ATOM 1560 N N . ALA A 1 194 ? 18.312 14.947 2.504 1.00 85.50 194 ALA A N 1
ATOM 1561 C CA . ALA A 1 194 ? 17.368 16.051 2.337 1.00 85.50 194 ALA A CA 1
ATOM 1562 C C . ALA A 1 194 ? 15.954 15.737 2.885 1.00 85.50 194 ALA A C 1
ATOM 1564 O O . ALA A 1 194 ? 15.254 16.625 3.382 1.00 85.50 194 ALA A O 1
ATOM 1565 N N . LEU A 1 195 ? 15.504 14.476 2.811 1.00 82.25 195 LEU A N 1
ATOM 1566 C CA . LEU A 1 195 ? 14.172 14.044 3.265 1.00 82.25 195 LEU A CA 1
ATOM 1567 C C . LEU A 1 195 ? 14.113 13.615 4.735 1.00 82.25 195 LEU A C 1
ATOM 1569 O O . LEU A 1 195 ? 13.032 13.680 5.328 1.00 82.25 195 LEU A O 1
ATOM 1573 N N . GLU A 1 196 ? 15.225 13.202 5.340 1.00 70.75 196 GLU A N 1
ATOM 1574 C CA . GLU A 1 196 ? 15.349 13.008 6.792 1.00 70.75 196 GLU A CA 1
ATOM 1575 C C . GLU A 1 196 ? 15.047 14.320 7.527 1.00 70.75 196 GLU A C 1
ATOM 1577 O O . GLU A 1 196 ? 14.397 14.338 8.572 1.00 70.75 196 GLU A O 1
ATOM 1582 N N . GLY A 1 197 ? 15.325 15.453 6.882 1.00 59.34 197 GLY A N 1
ATOM 1583 C CA . GLY A 1 197 ? 14.855 16.756 7.322 1.00 59.34 197 GLY A CA 1
ATOM 1584 C C . GLY A 1 197 ? 13.336 16.966 7.276 1.00 59.34 197 GLY A C 1
ATOM 1585 O O . GLY A 1 197 ? 12.905 17.986 7.799 1.00 59.34 197 GLY A O 1
ATOM 1586 N N . ARG A 1 198 ? 12.501 16.089 6.681 1.00 59.41 198 ARG A N 1
ATOM 1587 C CA . ARG A 1 198 ? 11.098 16.396 6.298 1.00 59.41 198 ARG A CA 1
ATOM 1588 C C . ARG A 1 198 ? 9.968 15.440 6.686 1.00 59.41 198 ARG A C 1
ATOM 1590 O O . ARG A 1 198 ? 8.818 15.749 6.373 1.00 59.41 198 ARG A O 1
ATOM 1597 N N . GLY A 1 199 ? 10.214 14.379 7.447 1.00 51.09 199 GLY A N 1
ATOM 1598 C CA . GLY A 1 199 ? 9.116 13.636 8.092 1.00 51.09 199 GLY A CA 1
ATOM 1599 C C . GLY A 1 199 ? 8.556 12.446 7.308 1.00 51.09 199 GLY A C 1
ATOM 1600 O O . GLY A 1 199 ? 7.372 12.137 7.419 1.00 51.09 199 GLY A O 1
ATOM 1601 N N . GLY A 1 200 ? 9.412 11.743 6.564 1.00 49.25 200 GLY A N 1
ATOM 1602 C CA . GLY A 1 200 ? 9.142 10.375 6.091 1.00 49.25 200 GLY A CA 1
ATOM 1603 C C . GLY A 1 200 ? 10.049 9.330 6.753 1.00 49.25 200 GLY A C 1
ATOM 1604 O O . GLY A 1 200 ? 9.582 8.284 7.205 1.00 49.25 200 GLY A O 1
ATOM 1605 N N . GLY A 1 201 ? 11.337 9.649 6.881 1.00 58.88 201 GLY A N 1
ATOM 1606 C CA . GLY A 1 201 ? 12.303 8.979 7.751 1.00 58.88 201 GLY A CA 1
ATOM 1607 C C . GLY A 1 201 ? 12.656 9.922 8.897 1.00 58.88 201 GLY A C 1
ATOM 1608 O O . GLY A 1 201 ? 12.657 11.125 8.678 1.00 58.88 201 GLY A O 1
ATOM 1609 N N . ARG A 1 202 ? 12.819 9.369 10.106 1.00 64.31 202 ARG A N 1
ATOM 1610 C CA . ARG A 1 202 ? 13.316 9.994 11.354 1.00 64.31 202 ARG A CA 1
ATOM 1611 C C . ARG A 1 202 ? 13.132 11.518 11.472 1.00 64.31 202 ARG A C 1
ATOM 1613 O O . ARG A 1 202 ? 13.844 12.293 10.857 1.00 64.31 202 ARG A O 1
ATOM 1620 N N . VAL A 1 203 ? 12.215 11.957 12.337 1.00 76.06 203 VAL A N 1
ATOM 1621 C CA . VAL A 1 203 ? 12.122 13.382 12.696 1.00 76.06 203 VAL A CA 1
ATOM 1622 C C . VAL A 1 203 ? 13.440 13.808 13.337 1.00 76.06 203 VAL A C 1
ATOM 1624 O O . VAL A 1 203 ? 13.820 13.248 14.362 1.00 76.06 203 VAL A O 1
ATOM 1627 N N . GLY A 1 204 ? 14.127 14.777 12.732 1.00 78.62 204 GLY A N 1
ATOM 1628 C CA . GLY A 1 204 ? 15.382 15.291 13.273 1.00 78.62 204 GLY A CA 1
ATOM 1629 C C . GLY A 1 204 ? 15.218 15.928 14.668 1.00 78.62 204 GLY A C 1
ATOM 1630 O O . GLY A 1 204 ? 14.142 16.468 14.957 1.00 78.62 204 GLY A O 1
ATOM 1631 N N . PRO A 1 205 ? 16.274 15.931 15.509 1.00 84.06 205 PRO A N 1
ATOM 1632 C CA . PRO A 1 205 ? 16.223 16.432 16.888 1.00 84.06 205 PRO A CA 1
ATOM 1633 C C . PRO A 1 205 ? 15.639 17.844 17.015 1.00 84.06 205 PRO A C 1
ATOM 1635 O O . PRO A 1 205 ? 14.680 18.034 17.747 1.00 84.06 205 PRO A O 1
ATOM 1638 N N . ALA A 1 206 ? 16.075 18.799 16.188 1.00 81.31 206 ALA A N 1
ATOM 1639 C CA . ALA A 1 206 ? 15.603 20.188 16.258 1.00 81.31 206 ALA A CA 1
ATOM 1640 C C . ALA A 1 206 ? 14.086 20.363 16.016 1.00 81.31 206 ALA A C 1
ATOM 1642 O O . ALA A 1 206 ? 13.466 21.309 16.499 1.00 81.31 206 ALA A O 1
ATOM 1643 N N . ARG A 1 207 ? 13.447 19.472 15.242 1.00 85.69 207 ARG A N 1
ATOM 1644 C CA . ARG A 1 207 ? 11.980 19.486 15.085 1.00 85.69 207 ARG A CA 1
ATOM 1645 C C . ARG A 1 207 ? 11.282 18.921 16.310 1.00 85.69 207 ARG A C 1
ATOM 1647 O O . ARG A 1 207 ? 10.232 19.434 16.678 1.00 85.69 207 ARG A O 1
ATOM 1654 N N . LEU A 1 208 ? 11.851 17.875 16.906 1.00 91.88 208 LEU A N 1
ATOM 1655 C CA . LEU A 1 208 ? 11.353 17.314 18.155 1.00 91.88 208 LEU A CA 1
ATOM 1656 C C . LEU A 1 208 ? 11.470 18.341 19.275 1.00 91.88 208 LEU A C 1
ATOM 1658 O O . LEU A 1 208 ? 10.491 18.563 19.971 1.00 91.88 208 LEU A O 1
ATOM 1662 N N . ASP A 1 209 ? 12.598 19.038 19.362 1.00 93.38 209 ASP A N 1
ATOM 1663 C CA . ASP A 1 209 ? 12.835 20.079 20.359 1.00 93.38 209 ASP A CA 1
ATOM 1664 C C . ASP A 1 209 ? 11.796 21.200 20.244 1.00 93.38 209 ASP A C 1
ATOM 1666 O O . ASP A 1 209 ? 11.131 21.500 21.226 1.00 93.38 209 ASP A O 1
ATOM 1670 N N . ARG A 1 210 ? 11.507 21.696 19.030 1.00 90.25 210 ARG A N 1
ATOM 1671 C CA . ARG A 1 210 ? 10.430 22.685 18.815 1.00 90.25 210 ARG A CA 1
ATOM 1672 C C . ARG A 1 210 ? 9.045 22.205 19.255 1.00 90.25 210 ARG A C 1
ATOM 1674 O O . ARG A 1 210 ? 8.255 23.005 19.751 1.00 90.25 210 ARG A O 1
ATOM 1681 N N . VAL A 1 211 ? 8.726 20.925 19.051 1.00 94.06 211 VAL A N 1
ATOM 1682 C CA . VAL A 1 211 ? 7.464 20.347 19.542 1.00 94.06 211 VAL A CA 1
ATOM 1683 C C . VAL A 1 211 ? 7.464 20.295 21.067 1.00 94.06 211 VAL A C 1
ATOM 1685 O O . VAL A 1 211 ? 6.465 20.657 21.680 1.00 94.06 211 VAL A O 1
ATOM 1688 N N . LEU A 1 212 ? 8.567 19.861 21.677 1.00 96.75 212 LEU A N 1
ATOM 1689 C CA . LEU A 1 212 ? 8.700 19.779 23.130 1.00 96.75 212 LEU A CA 1
ATOM 1690 C C . LEU A 1 212 ? 8.629 21.166 23.778 1.00 96.75 212 LEU A C 1
ATOM 1692 O O . LEU A 1 212 ? 7.939 21.323 24.777 1.00 96.75 212 LEU A O 1
ATOM 1696 N N . ASP A 1 213 ? 9.255 22.180 23.190 1.00 95.50 213 ASP A N 1
ATOM 1697 C CA . ASP A 1 213 ? 9.191 23.559 23.678 1.00 95.50 213 ASP A CA 1
ATOM 1698 C C . ASP A 1 213 ? 7.774 24.121 23.559 1.00 95.50 213 ASP A C 1
ATOM 1700 O O . ASP A 1 213 ? 7.232 24.634 24.534 1.00 95.50 213 ASP A O 1
ATOM 1704 N N . GLY A 1 214 ? 7.102 23.901 22.424 1.00 94.00 214 GLY A N 1
ATOM 1705 C CA . GLY A 1 214 ? 5.693 24.264 22.285 1.00 94.00 214 GLY A CA 1
ATOM 1706 C C . GLY A 1 214 ? 4.791 23.563 23.303 1.00 94.00 214 GLY A C 1
ATOM 1707 O O . GLY A 1 214 ? 3.881 24.186 23.849 1.00 94.00 214 GLY A O 1
ATOM 1708 N N . MET A 1 215 ? 5.066 22.294 23.618 1.00 96.19 215 MET A N 1
ATOM 1709 C CA . MET A 1 215 ? 4.368 21.585 24.690 1.00 96.19 215 MET A CA 1
ATOM 1710 C C . MET A 1 215 ? 4.654 22.206 26.056 1.00 96.19 215 MET A C 1
ATOM 1712 O O . MET A 1 215 ? 3.705 22.421 26.799 1.00 96.19 215 MET A O 1
ATOM 1716 N N . ARG A 1 216 ? 5.910 22.549 26.372 1.00 96.06 216 ARG A N 1
ATOM 1717 C CA . ARG A 1 216 ? 6.279 23.233 27.626 1.00 96.06 216 ARG A CA 1
ATOM 1718 C C . ARG A 1 216 ? 5.591 24.583 27.777 1.00 96.06 216 ARG A C 1
ATOM 1720 O O . ARG A 1 216 ? 5.261 24.945 28.896 1.00 96.06 216 ARG A O 1
ATOM 1727 N N . GLU A 1 217 ? 5.323 25.277 26.674 1.00 92.88 217 GLU A N 1
ATOM 1728 C CA . GLU A 1 217 ? 4.551 26.528 26.612 1.00 92.88 217 GLU A CA 1
ATOM 1729 C C . GLU A 1 217 ? 3.028 26.321 26.748 1.00 92.88 217 GLU A C 1
ATOM 1731 O O . GLU A 1 217 ? 2.263 27.282 26.703 1.00 92.88 217 GLU A O 1
ATOM 1736 N N . GLY A 1 218 ? 2.561 25.077 26.892 1.00 91.19 218 GLY A N 1
ATOM 1737 C CA . GLY A 1 218 ? 1.143 24.741 27.032 1.00 91.19 218 GLY A CA 1
ATOM 1738 C C . GLY A 1 218 ? 0.403 24.505 25.711 1.00 91.19 218 GLY A C 1
ATOM 1739 O O . GLY A 1 218 ? -0.812 24.298 25.724 1.00 91.19 218 GLY A O 1
ATOM 1740 N N . ARG A 1 219 ? 1.087 24.488 24.556 1.00 90.06 219 ARG A N 1
ATOM 1741 C CA . ARG A 1 219 ? 0.447 24.153 23.273 1.00 90.06 219 ARG A CA 1
ATOM 1742 C C . ARG A 1 219 ? 0.182 22.651 23.179 1.00 90.06 219 ARG A C 1
ATOM 1744 O O . ARG A 1 219 ? 1.058 21.821 23.416 1.00 90.06 219 ARG A O 1
ATOM 1751 N N . ALA A 1 220 ? -1.026 22.283 22.756 1.00 87.00 220 ALA A N 1
ATOM 1752 C CA . ALA A 1 220 ? -1.364 20.887 22.495 1.00 87.00 220 ALA A CA 1
ATOM 1753 C C . ALA A 1 220 ? -0.553 20.348 21.304 1.00 87.00 220 ALA A C 1
ATOM 1755 O O . ALA A 1 220 ? -0.545 20.942 20.229 1.00 87.00 220 ALA A O 1
ATOM 1756 N N . TYR A 1 221 ? 0.067 19.172 21.426 1.00 87.94 221 TYR A N 1
ATOM 1757 C CA . TYR A 1 221 ? 0.858 18.609 20.318 1.00 87.94 221 TYR A CA 1
ATOM 1758 C C . TYR A 1 221 ? 0.043 18.361 19.037 1.00 87.94 221 TYR A C 1
ATOM 1760 O O . TYR A 1 221 ? 0.597 18.339 17.940 1.00 87.94 221 TYR A O 1
ATOM 1768 N N . TYR A 1 222 ? -1.281 18.214 19.149 1.00 84.62 222 TYR A N 1
ATOM 1769 C CA . TYR A 1 222 ? -2.181 18.084 18.004 1.00 84.62 222 TYR A CA 1
ATOM 1770 C C . TYR A 1 222 ? -2.361 19.364 17.186 1.00 84.62 222 TYR A C 1
ATOM 1772 O O . TYR A 1 222 ? -2.810 19.248 16.043 1.00 84.62 222 TYR A O 1
ATOM 1780 N N . SER A 1 223 ? -2.052 20.544 17.738 1.00 84.75 223 SER A N 1
ATOM 1781 C CA . SER A 1 223 ? -2.105 21.817 17.009 1.00 84.75 223 SER A CA 1
ATOM 1782 C C . SER A 1 223 ? -0.809 22.110 16.248 1.00 84.75 223 SER A C 1
ATOM 1784 O O . SER A 1 223 ? -0.837 22.856 15.278 1.00 84.75 223 SER A O 1
ATOM 1786 N N . MET A 1 224 ? 0.299 21.445 16.593 1.00 89.38 224 MET A N 1
ATOM 1787 C CA . MET A 1 224 ? 1.624 21.619 15.972 1.00 89.38 224 MET A CA 1
ATOM 1788 C C . MET A 1 224 ? 1.851 20.704 14.754 1.00 89.38 224 MET A C 1
ATOM 1790 O O . MET A 1 224 ? 2.934 20.142 14.553 1.00 89.38 224 MET A O 1
ATOM 1794 N N . ARG A 1 225 ? 0.805 20.506 13.936 1.00 83.44 225 ARG A N 1
ATOM 1795 C CA . ARG A 1 225 ? 0.841 19.595 12.769 1.00 83.44 225 ARG A CA 1
ATOM 1796 C C . ARG A 1 225 ? 1.759 20.082 11.652 1.00 83.44 225 ARG A C 1
ATOM 1798 O O . ARG A 1 225 ? 2.164 19.285 10.808 1.00 83.44 225 ARG A O 1
ATOM 1805 N N . ASP A 1 226 ? 2.047 21.375 11.637 1.00 77.44 226 ASP A N 1
ATOM 1806 C CA . ASP A 1 226 ? 3.003 22.034 10.755 1.00 77.44 226 ASP A CA 1
ATOM 1807 C C . ASP A 1 226 ? 4.454 21.620 11.060 1.00 77.44 226 ASP A C 1
ATOM 1809 O O . ASP A 1 226 ? 5.274 21.555 10.143 1.00 77.44 226 ASP A O 1
ATOM 1813 N N . VAL A 1 227 ? 4.757 21.253 12.314 1.00 82.44 227 VAL A N 1
ATOM 1814 C CA . VAL A 1 227 ? 6.095 20.812 12.740 1.00 82.44 227 VAL A CA 1
ATOM 1815 C C . VAL A 1 227 ? 6.257 19.295 12.595 1.00 82.44 227 VAL A C 1
ATOM 1817 O O . VAL A 1 227 ? 7.184 18.826 11.922 1.00 82.44 227 VAL A O 1
ATOM 1820 N N . VAL A 1 228 ? 5.360 18.515 13.215 1.00 84.62 228 VAL A N 1
ATOM 1821 C CA . VAL A 1 228 ? 5.377 17.041 13.196 1.00 84.62 228 VAL A CA 1
ATOM 1822 C C . VAL A 1 228 ? 3.950 16.489 13.228 1.00 84.62 228 VAL A C 1
ATOM 1824 O O . VAL A 1 228 ? 3.098 16.932 13.990 1.00 84.62 228 VAL A O 1
ATOM 1827 N N . THR A 1 229 ? 3.676 15.452 12.431 1.00 85.38 229 THR A N 1
ATOM 1828 C CA . THR A 1 229 ? 2.372 14.770 12.472 1.00 85.38 229 THR A CA 1
ATOM 1829 C C . THR A 1 229 ? 2.158 14.056 13.821 1.00 85.38 229 THR A C 1
ATOM 1831 O O . THR A 1 229 ? 3.084 13.367 14.266 1.00 85.38 229 THR A O 1
ATOM 1834 N N . PRO A 1 230 ? 0.943 14.057 14.402 1.00 86.69 230 PRO A N 1
ATOM 1835 C CA . PRO A 1 230 ? 0.661 13.374 15.671 1.00 86.69 230 PRO A CA 1
ATOM 1836 C C . PRO A 1 230 ? 1.051 11.888 15.688 1.00 86.69 230 PRO A C 1
ATOM 1838 O O . PRO A 1 230 ? 1.682 11.422 16.632 1.00 86.69 230 PRO A O 1
ATOM 1841 N N . ASN A 1 231 ? 0.780 11.154 14.603 1.00 82.75 231 ASN A N 1
ATOM 1842 C CA . ASN A 1 231 ? 1.138 9.733 14.486 1.00 82.75 231 ASN A CA 1
ATOM 1843 C C . ASN A 1 231 ? 2.644 9.482 14.614 1.00 82.75 231 ASN A C 1
ATOM 1845 O O . ASN A 1 231 ? 3.067 8.452 15.135 1.00 82.75 231 ASN A O 1
ATOM 1849 N N . THR A 1 232 ? 3.462 10.423 14.143 1.00 84.06 232 THR A N 1
ATOM 1850 C CA . THR A 1 232 ? 4.916 10.308 14.241 1.00 84.06 232 THR A CA 1
ATOM 1851 C C . THR A 1 232 ? 5.392 10.518 15.675 1.00 84.06 232 THR A C 1
ATOM 1853 O O . THR A 1 232 ? 6.238 9.750 16.124 1.00 84.06 232 THR A O 1
ATOM 1856 N N . LEU A 1 233 ? 4.811 11.474 16.409 1.00 90.31 233 LEU A N 1
ATOM 1857 C CA . LEU A 1 233 ? 5.098 11.677 17.834 1.00 90.31 233 LEU A CA 1
ATOM 1858 C C . LEU A 1 233 ? 4.678 10.460 18.665 1.00 90.31 233 LEU A C 1
ATOM 1860 O O . LEU A 1 233 ? 5.476 9.965 19.453 1.00 90.31 233 LEU A O 1
ATOM 1864 N N . ILE A 1 234 ? 3.477 9.918 18.424 1.00 88.88 234 ILE A N 1
ATOM 1865 C CA . ILE A 1 234 ? 2.980 8.706 19.101 1.00 88.88 234 ILE A CA 1
ATOM 1866 C C . ILE A 1 234 ? 3.908 7.519 18.829 1.00 88.88 234 ILE A C 1
ATOM 1868 O O . ILE A 1 234 ? 4.277 6.784 19.745 1.00 88.88 234 ILE A O 1
ATOM 1872 N N . ARG A 1 235 ? 4.327 7.338 17.570 1.00 86.25 235 ARG A N 1
ATOM 1873 C CA . ARG A 1 235 ? 5.282 6.288 17.211 1.00 86.25 235 ARG A CA 1
ATOM 1874 C C . ARG A 1 235 ? 6.615 6.477 17.936 1.00 86.25 235 ARG A C 1
ATOM 1876 O O . ARG A 1 235 ? 7.085 5.506 18.512 1.00 86.25 235 ARG A O 1
ATOM 1883 N N . LEU A 1 236 ? 7.192 7.683 17.917 1.00 88.94 236 LEU A N 1
ATOM 1884 C CA . LEU A 1 236 ? 8.474 7.976 18.568 1.00 88.94 236 LEU A CA 1
ATOM 1885 C C . LEU A 1 236 ? 8.401 7.759 20.077 1.00 88.94 236 LEU A C 1
ATOM 1887 O O . LEU A 1 236 ? 9.242 7.048 20.607 1.00 88.94 236 LEU A O 1
ATOM 1891 N N . ARG A 1 237 ? 7.351 8.251 20.743 1.00 93.62 237 ARG A N 1
ATOM 1892 C CA . ARG A 1 237 ? 7.103 8.005 22.173 1.00 93.62 237 ARG A CA 1
ATOM 1893 C C . ARG A 1 237 ? 7.068 6.509 22.505 1.00 93.62 237 ARG A C 1
ATOM 1895 O O . ARG A 1 237 ? 7.517 6.108 23.566 1.00 93.62 237 ARG A O 1
ATOM 1902 N N . ARG A 1 238 ? 6.557 5.668 21.598 1.00 88.19 238 ARG A N 1
ATOM 1903 C CA . ARG A 1 238 ? 6.524 4.210 21.790 1.00 88.19 238 ARG A CA 1
ATOM 1904 C C . ARG A 1 238 ? 7.869 3.526 21.526 1.00 88.19 238 ARG A C 1
ATOM 1906 O O . ARG A 1 238 ? 8.127 2.476 22.103 1.00 88.19 238 ARG A O 1
ATOM 1913 N N . THR A 1 239 ? 8.677 4.044 20.602 1.00 87.94 239 THR A N 1
ATOM 1914 C CA . THR A 1 239 ? 9.893 3.361 20.120 1.00 87.94 239 THR A CA 1
ATOM 1915 C C . THR A 1 239 ? 11.201 3.919 20.678 1.00 87.94 239 THR A C 1
ATOM 1917 O O . THR A 1 239 ? 12.222 3.257 20.543 1.00 87.94 239 THR A O 1
ATOM 1920 N N . ASP A 1 240 ? 11.190 5.119 21.254 1.00 90.88 240 ASP A N 1
ATOM 1921 C CA . ASP A 1 240 ? 12.365 5.828 21.766 1.00 90.88 240 ASP A CA 1
ATOM 1922 C C . ASP A 1 240 ? 12.115 6.248 23.229 1.00 90.88 240 ASP A C 1
ATOM 1924 O O . ASP A 1 240 ? 11.407 7.232 23.470 1.00 90.88 240 ASP A O 1
ATOM 1928 N N . PRO A 1 241 ? 12.666 5.508 24.214 1.00 92.56 241 PRO A N 1
ATOM 1929 C CA . PRO A 1 241 ? 12.484 5.806 25.635 1.00 92.56 241 PRO A CA 1
ATOM 1930 C C . PRO A 1 241 ? 13.015 7.182 26.050 1.00 92.56 241 PRO A C 1
ATOM 1932 O O . PRO A 1 241 ? 12.431 7.832 26.916 1.00 92.56 241 PRO A O 1
ATOM 1935 N N . THR A 1 242 ? 14.098 7.653 25.423 1.00 94.94 242 THR A N 1
ATOM 1936 C CA . THR A 1 242 ? 14.683 8.965 25.720 1.00 94.94 242 THR A CA 1
ATOM 1937 C C . THR A 1 242 ? 13.750 10.076 25.257 1.00 94.94 242 THR A C 1
ATOM 1939 O O . THR A 1 242 ? 13.480 11.013 26.007 1.00 94.94 242 THR A O 1
ATOM 1942 N N . PHE A 1 243 ? 13.201 9.965 24.046 1.00 94.69 243 PHE A N 1
ATOM 1943 C CA . PHE A 1 243 ? 12.181 10.901 23.581 1.00 94.69 243 PHE A CA 1
ATOM 1944 C C . PHE A 1 243 ? 10.898 10.812 24.417 1.00 94.69 243 PHE A C 1
ATOM 1946 O O . PHE A 1 243 ? 10.313 11.849 24.721 1.00 94.69 243 PHE A O 1
ATOM 1953 N N . ALA A 1 244 ? 10.474 9.610 24.821 1.00 95.50 244 ALA A N 1
ATOM 1954 C CA . ALA A 1 244 ? 9.291 9.419 25.658 1.00 95.50 244 ALA A CA 1
ATOM 1955 C C . ALA A 1 244 ? 9.392 10.188 26.983 1.00 95.50 244 ALA A C 1
ATOM 1957 O O . ALA A 1 244 ? 8.476 10.936 27.315 1.00 95.50 244 ALA A O 1
ATOM 1958 N N . ALA A 1 245 ? 10.533 10.087 27.674 1.00 96.38 245 ALA A N 1
ATOM 1959 C CA . ALA A 1 245 ? 10.780 10.816 28.915 1.00 96.38 245 ALA A CA 1
ATOM 1960 C C . ALA A 1 245 ? 10.701 12.340 28.716 1.00 96.38 245 ALA A C 1
ATOM 1962 O O . ALA A 1 245 ? 9.988 13.026 29.444 1.00 96.38 245 ALA A O 1
ATOM 1963 N N . ARG A 1 246 ? 11.361 12.865 27.674 1.00 97.50 246 ARG A N 1
ATOM 1964 C CA . ARG A 1 246 ? 11.334 14.302 27.339 1.00 97.50 246 ARG A CA 1
ATOM 1965 C C . ARG A 1 246 ? 9.931 14.784 26.958 1.00 97.50 246 ARG A C 1
ATOM 1967 O O . ARG A 1 246 ? 9.555 15.910 27.271 1.00 97.50 246 ARG A O 1
ATOM 1974 N N . PHE A 1 247 ? 9.165 13.945 26.263 1.00 96.12 247 PHE A N 1
ATOM 1975 C CA . PHE A 1 247 ? 7.785 14.226 25.873 1.00 96.12 247 PHE A CA 1
ATOM 1976 C C . PHE A 1 247 ? 6.857 14.302 27.086 1.00 96.12 247 PHE A C 1
ATOM 1978 O O . PHE A 1 247 ? 6.059 15.235 27.182 1.00 96.12 247 PHE A O 1
ATOM 1985 N N . ASP A 1 248 ? 6.964 13.345 28.008 1.00 94.38 248 ASP A N 1
ATOM 1986 C CA . ASP A 1 248 ? 6.154 13.316 29.225 1.00 94.38 248 ASP A CA 1
ATOM 1987 C C . ASP A 1 248 ? 6.511 14.492 30.156 1.00 94.38 248 ASP A C 1
ATOM 1989 O O . ASP A 1 248 ? 5.607 15.163 30.656 1.00 94.38 248 ASP A O 1
ATOM 1993 N N . GLU A 1 249 ? 7.800 14.829 30.288 1.00 95.88 249 GLU A N 1
ATOM 1994 C CA . GLU A 1 249 ? 8.276 16.032 30.990 1.00 95.88 249 GLU A CA 1
ATOM 1995 C C . GLU A 1 249 ? 7.678 17.311 30.380 1.00 95.88 249 GLU A C 1
ATOM 1997 O O . GLU A 1 249 ? 7.026 18.091 31.074 1.00 95.88 249 GLU A O 1
ATOM 2002 N N . ALA A 1 250 ? 7.830 17.508 29.064 1.00 95.31 250 ALA A N 1
ATOM 2003 C CA . ALA A 1 250 ? 7.300 18.679 28.369 1.00 95.31 250 ALA A CA 1
ATOM 2004 C C . ALA A 1 250 ? 5.776 18.807 28.519 1.00 95.31 250 ALA A C 1
ATOM 2006 O O . ALA A 1 250 ? 5.255 19.908 28.719 1.00 95.31 250 ALA A O 1
ATOM 2007 N N . ARG A 1 251 ? 5.056 17.677 28.472 1.00 93.38 251 ARG A N 1
ATOM 2008 C CA . ARG A 1 251 ? 3.608 17.616 28.709 1.00 93.38 251 ARG A CA 1
ATOM 2009 C C . ARG A 1 251 ? 3.259 18.043 30.134 1.00 93.38 251 ARG A C 1
ATOM 2011 O O . ARG A 1 251 ? 2.297 18.788 30.319 1.00 93.38 251 ARG A O 1
ATOM 2018 N N . GLN A 1 252 ? 4.011 17.581 31.131 1.00 88.38 252 GLN A N 1
ATOM 2019 C CA . GLN A 1 252 ? 3.792 17.934 32.532 1.00 88.38 252 GLN A CA 1
ATOM 2020 C C . GLN A 1 252 ? 4.054 19.426 32.785 1.00 88.38 252 GLN A C 1
ATOM 2022 O O . GLN A 1 252 ? 3.228 20.081 33.423 1.00 88.38 252 GLN A O 1
ATOM 2027 N N . SER A 1 253 ? 5.132 19.989 32.227 1.00 90.88 253 SER A N 1
ATOM 2028 C CA . SER A 1 253 ? 5.435 21.425 32.326 1.00 90.88 253 SER A CA 1
ATOM 2029 C C . SER A 1 253 ? 4.349 22.288 31.683 1.00 90.88 253 SER A C 1
ATOM 2031 O O . SER A 1 253 ? 3.821 23.196 32.325 1.00 90.88 253 SER A O 1
ATOM 2033 N N . GLY A 1 254 ? 3.953 21.968 30.447 1.00 90.06 254 GLY A N 1
ATOM 2034 C CA . GLY A 1 254 ? 2.890 22.688 29.743 1.00 90.06 254 GLY A CA 1
ATOM 2035 C C . GLY A 1 254 ? 1.568 22.665 30.484 1.00 90.06 254 GLY A C 1
ATOM 2036 O O . GLY A 1 254 ? 0.839 23.654 30.536 1.00 90.06 254 GLY A O 1
ATOM 2037 N N . ARG A 1 255 ? 1.269 21.538 31.125 1.00 81.50 255 ARG A N 1
ATOM 2038 C CA . ARG A 1 255 ? 0.053 21.390 31.906 1.00 81.50 255 ARG A CA 1
ATOM 2039 C C . ARG A 1 255 ? 0.002 22.319 33.111 1.00 81.50 255 ARG A C 1
ATOM 2041 O O . ARG A 1 255 ? -1.061 22.870 33.373 1.00 81.50 255 ARG A O 1
ATOM 2048 N N . ALA A 1 256 ? 1.118 22.535 33.803 1.00 79.00 256 ALA A N 1
ATOM 2049 C CA . ALA A 1 256 ? 1.172 23.503 34.896 1.00 79.00 256 ALA A CA 1
ATOM 2050 C C . ALA A 1 256 ? 0.841 24.927 34.409 1.00 79.00 256 ALA A C 1
ATOM 2052 O O . ALA A 1 256 ? 0.127 25.659 35.094 1.00 79.00 256 ALA A O 1
ATOM 2053 N N . ILE A 1 257 ? 1.290 25.297 33.202 1.00 79.62 257 ILE A N 1
AT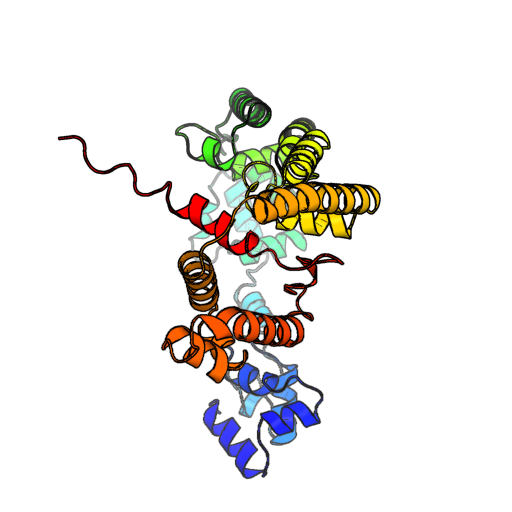OM 2054 C CA . ILE A 1 257 ? 0.954 26.586 32.579 1.00 79.62 257 ILE A CA 1
ATOM 2055 C C . ILE A 1 257 ? -0.538 26.663 32.260 1.00 79.62 257 ILE A C 1
ATOM 2057 O O . ILE A 1 257 ? -1.185 27.637 32.634 1.00 79.62 257 ILE A O 1
ATOM 2061 N N . VAL A 1 258 ? -1.100 25.632 31.625 1.00 74.81 258 VAL A N 1
ATOM 2062 C CA . VAL A 1 258 ? -2.525 25.604 31.252 1.00 74.81 258 VAL A CA 1
ATOM 2063 C C . VAL A 1 258 ? -3.429 25.608 32.491 1.00 74.81 258 VAL A C 1
ATOM 2065 O O . VAL A 1 258 ? -4.445 26.298 32.500 1.00 74.81 258 VAL A O 1
ATOM 2068 N N . VAL A 1 259 ? -3.066 24.887 33.560 1.00 72.88 259 VAL A N 1
ATOM 2069 C CA . VAL A 1 259 ? -3.784 24.925 34.850 1.00 72.88 259 VAL A CA 1
ATOM 2070 C C . VAL A 1 259 ? -3.713 26.315 35.466 1.00 72.88 259 VAL A C 1
ATOM 2072 O O . VAL A 1 259 ? -4.760 26.880 35.753 1.00 72.88 259 VAL A O 1
ATOM 2075 N N . ARG A 1 260 ? -2.527 26.923 35.563 1.00 73.19 260 ARG A N 1
ATOM 2076 C CA . ARG A 1 260 ? -2.382 28.283 36.103 1.00 73.19 260 ARG A CA 1
ATOM 2077 C C . ARG A 1 260 ? -3.179 29.313 35.293 1.00 73.19 260 ARG A C 1
ATOM 2079 O O . ARG A 1 260 ? -3.866 30.149 35.870 1.00 73.19 260 ARG A O 1
ATOM 2086 N N . GLN A 1 261 ? -3.122 29.245 33.962 1.00 74.06 261 GLN A N 1
ATOM 2087 C CA . GLN A 1 261 ? -3.906 30.119 33.083 1.00 74.06 261 GLN A CA 1
ATOM 2088 C C . GLN A 1 261 ? -5.413 29.919 33.296 1.00 74.06 261 GLN A C 1
ATOM 2090 O O . GLN A 1 261 ? -6.155 30.897 33.396 1.00 74.06 261 GLN A O 1
ATOM 2095 N N . ALA A 1 262 ? -5.866 28.672 33.436 1.00 68.81 262 ALA A N 1
ATOM 2096 C CA . ALA A 1 262 ? -7.264 28.360 33.711 1.00 68.81 262 ALA A CA 1
ATOM 2097 C C . ALA A 1 262 ? -7.716 28.816 35.107 1.00 68.81 262 ALA A C 1
ATOM 2099 O O . ALA A 1 262 ? -8.811 29.349 35.235 1.00 68.81 262 ALA A O 1
ATOM 2100 N N . GLU A 1 263 ? -6.882 28.680 36.139 1.00 68.81 263 GLU A N 1
ATOM 2101 C CA . GLU A 1 263 ? -7.174 29.161 37.497 1.00 68.81 263 GLU A CA 1
ATOM 2102 C C . GLU A 1 263 ? -7.315 30.685 37.545 1.00 68.81 263 GLU A C 1
ATOM 2104 O O . GLU A 1 263 ? -8.178 31.213 38.246 1.00 68.81 263 GLU A O 1
ATOM 2109 N N . THR A 1 264 ? -6.506 31.406 36.761 1.00 73.06 264 THR A N 1
ATOM 2110 C CA . THR A 1 264 ? -6.615 32.870 36.658 1.00 73.06 264 THR A CA 1
ATOM 2111 C C . THR A 1 264 ? -7.834 33.334 35.862 1.00 73.06 264 THR A C 1
ATOM 2113 O O . THR A 1 264 ? -8.332 34.440 36.082 1.00 73.06 264 THR A O 1
ATOM 2116 N N . ARG A 1 265 ? -8.356 32.497 34.958 1.00 70.12 265 ARG A N 1
ATOM 2117 C CA . ARG A 1 265 ? -9.537 32.809 34.155 1.00 70.12 265 ARG A CA 1
ATOM 2118 C C . ARG A 1 265 ? -10.780 32.313 34.885 1.00 70.12 265 ARG A C 1
ATOM 2120 O O . ARG A 1 265 ? -11.122 31.136 34.828 1.00 70.12 265 ARG A O 1
ATOM 2127 N N . LYS A 1 266 ? -11.519 33.223 35.526 1.00 69.25 266 LYS A N 1
ATOM 2128 C CA . LYS A 1 266 ? -12.883 32.924 35.988 1.00 69.25 266 LYS A CA 1
ATOM 2129 C C . LYS A 1 266 ? -13.772 32.655 34.770 1.00 69.25 266 LYS A C 1
ATOM 2131 O O . LYS A 1 266 ? -14.324 33.582 34.187 1.00 69.25 266 LYS A O 1
ATOM 2136 N N . VAL A 1 267 ? -13.879 31.389 34.376 1.00 65.56 267 VAL A N 1
ATOM 2137 C CA . VAL A 1 267 ? -14.820 30.934 33.349 1.00 65.56 267 VAL A CA 1
ATOM 2138 C C . VAL A 1 267 ? -16.224 31.108 33.916 1.00 65.56 267 VAL A C 1
ATOM 2140 O O . VAL A 1 267 ? -16.543 30.565 34.977 1.00 65.56 267 VAL A O 1
ATOM 2143 N N . SER A 1 268 ? -17.056 31.899 33.244 1.00 74.31 268 SER A N 1
ATOM 2144 C CA . SER A 1 268 ? -18.453 32.061 33.660 1.00 74.31 268 SER A CA 1
ATOM 2145 C C . SER A 1 268 ? -19.209 30.731 33.530 1.00 74.31 268 SER A C 1
ATOM 2147 O O . SER A 1 268 ? -18.846 29.882 32.715 1.00 74.31 268 SER A O 1
ATOM 2149 N N . HIS A 1 269 ? -20.291 30.535 34.291 1.00 58.59 269 HIS A N 1
ATOM 2150 C CA . HIS A 1 269 ? -21.134 29.338 34.141 1.00 58.59 269 HIS A CA 1
ATOM 2151 C C . HIS A 1 269 ? -21.635 29.151 32.696 1.00 58.59 269 HIS A C 1
ATOM 2153 O O . HIS A 1 269 ? -21.638 28.031 32.194 1.00 58.59 269 HIS A O 1
ATOM 2159 N N . ALA A 1 270 ? -21.978 30.242 32.003 1.00 68.94 270 ALA A N 1
ATOM 2160 C CA . ALA A 1 270 ? -22.410 30.210 30.604 1.00 68.94 270 ALA A CA 1
ATOM 2161 C C . ALA A 1 270 ? -21.297 29.742 29.651 1.00 68.94 270 ALA A C 1
ATOM 2163 O O . ALA A 1 270 ? -21.536 28.953 28.739 1.00 68.94 270 ALA A O 1
ATOM 2164 N N . GLU A 1 271 ? -20.064 30.188 29.881 1.00 67.19 271 GLU A N 1
ATOM 2165 C CA . GLU A 1 271 ? -18.911 29.769 29.086 1.00 67.19 271 GLU A CA 1
ATOM 2166 C C . GLU A 1 271 ? -18.568 28.295 29.341 1.00 67.19 271 GLU A C 1
ATOM 2168 O O . GLU A 1 271 ? -18.346 27.543 28.397 1.00 67.19 271 GLU A O 1
ATOM 2173 N N . MET A 1 272 ? -18.620 27.843 30.599 1.00 65.19 272 MET A N 1
ATOM 2174 C CA . MET A 1 272 ? -18.442 26.429 30.945 1.00 65.19 272 MET A CA 1
ATOM 2175 C C . MET A 1 272 ? -19.489 25.544 30.255 1.00 65.19 272 MET A C 1
ATOM 2177 O O . MET A 1 272 ? -19.148 24.489 29.718 1.00 65.19 272 MET A O 1
ATOM 2181 N N . TRP A 1 273 ? -20.741 26.004 30.217 1.00 66.38 273 TRP A N 1
ATOM 2182 C CA . TRP A 1 273 ? -21.840 25.323 29.541 1.00 66.38 273 TRP A CA 1
ATOM 2183 C C . TRP A 1 273 ? -21.620 25.197 28.030 1.00 66.38 273 TRP A C 1
ATOM 2185 O O . TRP A 1 273 ? -21.714 24.097 27.486 1.00 66.38 273 TRP A O 1
ATOM 2195 N N . ALA A 1 274 ? -21.228 26.287 27.364 1.00 69.69 274 ALA A N 1
ATOM 2196 C CA . ALA A 1 274 ? -20.940 26.282 25.931 1.00 69.69 274 ALA A CA 1
ATOM 2197 C C . ALA A 1 274 ? -19.831 25.281 25.559 1.00 69.69 274 ALA A C 1
ATOM 2199 O O . ALA A 1 274 ? -19.899 24.621 24.519 1.00 69.69 274 ALA A O 1
ATOM 2200 N N . ILE A 1 275 ? -18.820 25.119 26.421 1.00 64.38 275 ILE A N 1
ATOM 2201 C CA . ILE A 1 275 ? -17.734 24.163 26.179 1.00 64.38 275 ILE A CA 1
ATOM 2202 C C . ILE A 1 275 ? -18.227 22.718 26.313 1.00 64.38 275 ILE A C 1
ATOM 2204 O O . ILE A 1 275 ? -17.904 21.883 25.465 1.00 64.38 275 ILE A O 1
ATOM 2208 N N . VAL A 1 276 ? -19.007 22.415 27.357 1.00 67.12 276 VAL A N 1
ATOM 2209 C CA . VAL A 1 276 ? -19.598 21.081 27.554 1.00 67.12 276 VAL A CA 1
ATOM 2210 C C . VAL A 1 276 ? -20.498 20.726 26.371 1.00 67.12 276 VAL A C 1
ATOM 2212 O O . VAL A 1 276 ? -20.367 19.643 25.801 1.00 67.12 276 VAL A O 1
ATOM 2215 N N . GLU A 1 277 ? -21.347 21.655 25.936 1.00 71.06 277 GLU A N 1
ATOM 2216 C CA . GLU A 1 277 ? -22.230 21.463 24.789 1.00 71.06 277 GLU A CA 1
ATOM 2217 C C . GLU A 1 277 ? -21.445 21.201 23.491 1.00 71.06 277 GLU A C 1
ATOM 2219 O O . GLU A 1 277 ? -21.725 20.240 22.766 1.00 71.06 277 GLU A O 1
ATOM 2224 N N . ALA A 1 278 ? -20.414 22.003 23.207 1.00 66.88 278 ALA A N 1
ATOM 2225 C CA . ALA A 1 278 ? -19.562 21.819 22.033 1.00 66.88 278 ALA A CA 1
ATOM 2226 C C . ALA A 1 278 ? -18.844 20.458 22.044 1.00 66.88 278 ALA A C 1
ATOM 2228 O O . ALA A 1 278 ? -18.745 19.793 21.006 1.00 66.88 278 ALA A O 1
ATOM 2229 N N . ALA A 1 279 ? -18.380 20.012 23.214 1.00 62.34 279 ALA A N 1
ATOM 2230 C CA . ALA A 1 279 ? -17.750 18.708 23.388 1.00 62.34 279 ALA A CA 1
ATOM 2231 C C . ALA A 1 279 ? -18.711 17.560 23.076 1.00 62.34 279 ALA A C 1
ATOM 2233 O O . ALA A 1 279 ? -18.395 16.674 22.281 1.00 62.34 279 ALA A O 1
ATOM 2234 N N . VAL A 1 280 ? -19.915 17.627 23.639 1.00 67.19 280 VAL A N 1
ATOM 2235 C CA . VAL A 1 280 ? -20.996 16.658 23.441 1.00 67.19 280 VAL A CA 1
ATOM 2236 C C . VAL A 1 280 ? -21.412 16.588 21.965 1.00 67.19 280 VAL A C 1
ATOM 2238 O O . VAL A 1 280 ? -21.563 1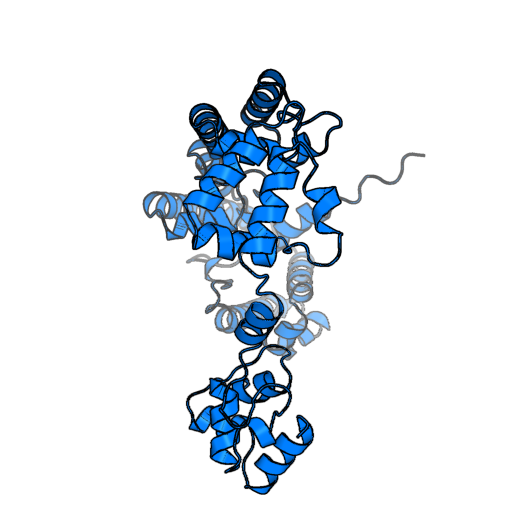5.497 21.409 1.00 67.19 280 VAL A O 1
ATOM 2241 N N . ARG A 1 281 ? -21.515 17.732 21.274 1.00 70.94 281 ARG A N 1
ATOM 2242 C CA . ARG A 1 281 ? -21.843 17.785 19.837 1.00 70.94 281 ARG A CA 1
ATOM 2243 C C . ARG A 1 281 ? -20.771 17.145 18.948 1.00 70.94 281 ARG A C 1
ATOM 2245 O O . ARG A 1 281 ? -21.106 16.611 17.891 1.00 70.94 281 ARG A O 1
ATOM 2252 N N . ARG A 1 282 ? -19.501 17.144 19.359 1.00 62.62 282 ARG A N 1
ATOM 2253 C CA . ARG A 1 282 ? -18.397 16.520 18.602 1.00 62.62 282 ARG A CA 1
ATOM 2254 C C . ARG A 1 282 ? -18.308 15.005 18.770 1.00 62.62 282 ARG A C 1
ATOM 2256 O O . ARG A 1 282 ? -17.615 14.354 17.990 1.00 62.62 282 ARG A O 1
ATOM 2263 N N . VAL A 1 283 ? -19.030 14.429 19.730 1.00 61.53 283 VAL A N 1
ATOM 2264 C CA . VAL A 1 283 ? -19.127 12.974 19.881 1.00 61.53 283 VAL A CA 1
ATOM 2265 C C . VAL A 1 283 ? -19.856 12.390 18.664 1.00 61.53 283 VAL A C 1
ATOM 2267 O O . VAL A 1 283 ? -20.975 12.828 18.372 1.00 61.53 283 VAL A O 1
ATOM 2270 N N . PRO A 1 284 ? -19.277 11.409 17.948 1.00 58.44 284 PRO A N 1
ATOM 2271 C CA . PRO A 1 284 ? -19.938 10.775 16.813 1.00 58.44 284 PRO A CA 1
ATOM 2272 C C . PRO A 1 284 ? -21.278 10.137 17.219 1.00 58.44 284 PRO A C 1
ATOM 2274 O O . PRO A 1 284 ? -21.333 9.510 18.277 1.00 58.44 284 PRO A O 1
ATOM 2277 N N . PRO A 1 285 ? -22.343 10.218 16.396 1.00 61.59 285 PRO A N 1
ATOM 2278 C CA . PRO A 1 285 ? -23.683 9.743 16.763 1.00 61.59 285 PRO A CA 1
ATOM 2279 C C . PRO A 1 285 ? -23.742 8.297 17.275 1.00 61.59 285 PRO A C 1
ATOM 2281 O O . PRO A 1 285 ? -24.498 8.001 18.189 1.00 61.59 285 PRO A O 1
ATOM 2284 N N . TYR A 1 286 ? -22.903 7.406 16.741 1.00 60.31 286 TYR A N 1
ATOM 2285 C CA . TYR A 1 286 ? -22.840 6.008 17.177 1.00 60.31 286 TYR A CA 1
ATOM 2286 C C . TYR A 1 286 ? -22.226 5.828 18.574 1.00 60.31 286 TYR A C 1
ATOM 2288 O O . TYR A 1 286 ? -22.561 4.869 19.253 1.00 60.31 286 TYR A O 1
ATOM 2296 N N . ALA A 1 287 ? -21.355 6.742 19.012 1.00 54.81 287 ALA A N 1
ATOM 2297 C CA . ALA A 1 287 ? -20.749 6.726 20.344 1.00 54.81 287 ALA A CA 1
ATOM 2298 C C . ALA A 1 287 ? -21.623 7.438 21.394 1.00 54.81 287 ALA A C 1
ATOM 2300 O O . ALA A 1 287 ? -21.466 7.191 22.587 1.00 54.81 287 ALA A O 1
ATOM 2301 N N . ARG A 1 288 ? -22.570 8.286 20.958 1.00 59.66 288 ARG A N 1
ATOM 2302 C CA . ARG A 1 288 ? -23.560 8.938 21.838 1.00 59.66 288 ARG A CA 1
ATOM 2303 C C . ARG A 1 288 ? -24.536 7.948 22.474 1.00 59.66 288 ARG A C 1
ATOM 2305 O O . ARG A 1 288 ? -25.089 8.249 23.518 1.00 59.66 288 ARG A O 1
ATOM 2312 N N . ASN A 1 289 ? -24.733 6.785 21.853 1.00 51.59 289 ASN A N 1
ATOM 2313 C CA . ASN A 1 289 ? -25.614 5.741 22.377 1.00 51.59 289 ASN A CA 1
ATOM 2314 C C . ASN A 1 289 ? -24.950 4.901 23.484 1.00 51.59 289 ASN A C 1
ATOM 2316 O O . ASN A 1 289 ? -25.660 4.298 24.282 1.00 51.59 289 ASN A O 1
ATOM 2320 N N . ASP A 1 290 ? -23.613 4.872 23.543 1.00 52.91 290 ASP A N 1
ATOM 2321 C CA . ASP A 1 290 ? -22.855 4.070 24.515 1.00 52.91 290 ASP A CA 1
ATOM 2322 C C . ASP A 1 290 ? -22.443 4.888 25.759 1.00 52.91 290 ASP A C 1
ATOM 2324 O O . ASP A 1 290 ? -22.406 4.365 26.875 1.00 52.91 290 ASP A O 1
ATOM 2328 N N . ILE A 1 291 ? -22.181 6.193 25.607 1.00 51.50 291 ILE A N 1
ATOM 2329 C CA . ILE A 1 291 ? -22.011 7.115 26.743 1.00 51.50 291 ILE A CA 1
ATOM 2330 C C . ILE A 1 291 ? -23.406 7.434 27.253 1.00 51.50 291 ILE A C 1
ATOM 2332 O O . ILE A 1 291 ? -24.120 8.078 26.499 1.00 51.50 291 ILE A O 1
ATOM 2336 N N . ARG A 1 292 ? -23.771 7.016 28.483 1.00 55.22 292 ARG A N 1
ATOM 2337 C CA . ARG A 1 292 ? -25.036 7.344 29.195 1.00 55.22 292 ARG A CA 1
ATOM 2338 C C . ARG A 1 292 ? -25.870 8.397 28.451 1.00 55.22 292 ARG A C 1
ATOM 2340 O O . ARG A 1 292 ? -25.752 9.590 28.750 1.00 55.22 292 ARG A O 1
ATOM 2347 N N . ALA A 1 293 ? -26.641 7.938 27.458 1.00 54.81 293 ALA A N 1
ATOM 2348 C CA . ALA A 1 293 ? -27.307 8.815 26.500 1.00 54.81 293 ALA A CA 1
ATOM 2349 C C . ALA A 1 293 ? -28.201 9.801 27.254 1.00 54.81 293 ALA A C 1
ATOM 2351 O O . ALA A 1 293 ? -28.210 10.983 26.949 1.00 54.81 293 ALA A O 1
ATOM 2352 N N . ASP A 1 294 ? -28.803 9.322 28.337 1.00 60.16 294 ASP A N 1
ATOM 2353 C CA . ASP A 1 294 ? -29.635 10.053 29.283 1.00 60.16 294 ASP A CA 1
ATOM 2354 C C . ASP A 1 294 ? -28.940 11.302 29.846 1.00 60.16 294 ASP A C 1
ATOM 2356 O O . ASP A 1 294 ? -29.518 12.377 29.819 1.00 60.16 294 ASP A O 1
ATOM 2360 N N . LEU A 1 295 ? -27.669 11.218 30.263 1.00 59.88 295 LEU A N 1
ATOM 2361 C CA . LEU A 1 295 ? -26.952 12.364 30.840 1.00 59.88 295 LEU A CA 1
ATOM 2362 C C . LEU A 1 295 ? -26.527 13.373 29.762 1.00 59.88 295 LEU A C 1
ATOM 2364 O O . LEU A 1 295 ? -26.535 14.576 30.004 1.00 59.88 295 LEU A O 1
ATOM 2368 N N . MET A 1 296 ? -26.152 12.901 28.566 1.00 59.09 296 MET A N 1
ATOM 2369 C CA . MET A 1 296 ? -25.855 13.784 27.428 1.00 59.09 296 MET A CA 1
ATOM 2370 C C . MET A 1 296 ? -27.121 14.467 26.900 1.00 59.09 296 MET A C 1
ATOM 2372 O O . MET A 1 296 ? -27.061 15.630 26.516 1.00 59.09 296 MET A O 1
ATOM 2376 N N . VAL A 1 297 ? -28.250 13.762 26.892 1.00 61.72 297 VAL A N 1
ATOM 2377 C CA . VAL A 1 297 ? -29.566 14.265 26.484 1.00 61.72 297 VAL A CA 1
ATOM 2378 C C . VAL A 1 297 ? -30.095 15.261 27.515 1.00 61.72 297 VAL A C 1
ATOM 2380 O O . VAL A 1 297 ? -30.440 16.371 27.133 1.00 61.72 297 VAL A O 1
ATOM 2383 N N . GLU A 1 298 ? -30.033 14.952 28.812 1.00 63.59 298 GLU A N 1
ATOM 2384 C CA . GLU A 1 298 ? -30.392 15.888 29.889 1.00 63.59 298 GLU A CA 1
ATOM 2385 C C . GLU A 1 298 ? -29.562 17.178 29.841 1.00 63.59 298 GLU A C 1
ATOM 2387 O O . GLU A 1 298 ? -30.099 18.267 30.054 1.00 63.59 298 GLU A O 1
ATOM 2392 N N . LEU A 1 299 ? -28.266 17.070 29.523 1.00 61.53 299 LEU A N 1
ATOM 2393 C CA . LEU A 1 299 ? -27.397 18.229 29.320 1.00 61.53 299 LEU A CA 1
ATOM 2394 C C . LEU A 1 299 ? -27.774 19.008 28.047 1.00 61.53 299 LEU A C 1
ATOM 2396 O O . LEU A 1 299 ? -27.898 20.223 28.103 1.00 61.53 299 LEU A O 1
ATOM 2400 N N . LEU A 1 300 ? -27.999 18.352 26.906 1.00 61.53 300 LEU A N 1
ATOM 2401 C CA . LEU A 1 300 ? -28.353 19.036 25.649 1.00 61.53 300 LEU A CA 1
ATOM 2402 C C . LEU A 1 300 ? -29.750 19.666 25.660 1.00 61.53 300 LEU A C 1
ATOM 2404 O O . LEU A 1 300 ? -29.977 20.659 24.975 1.00 61.53 300 LEU A O 1
ATOM 2408 N N . GLU A 1 301 ? -30.685 19.097 26.414 1.00 73.38 301 GLU A N 1
ATOM 2409 C CA . GLU A 1 301 ? -32.063 19.579 26.529 1.00 73.38 301 GLU A CA 1
ATOM 2410 C C . GLU A 1 301 ? -32.238 20.628 27.641 1.00 73.38 301 GLU A C 1
ATOM 2412 O O . GLU A 1 301 ? -33.362 21.046 27.912 1.00 73.38 301 GLU A O 1
ATOM 2417 N N . GLY A 1 302 ? -31.151 21.045 28.306 1.00 64.94 302 GLY A N 1
ATOM 2418 C CA . GLY A 1 302 ? -31.198 22.042 29.381 1.00 64.94 302 GLY A CA 1
ATOM 2419 C C . GLY A 1 302 ? -31.948 21.570 30.631 1.00 64.94 302 GLY A C 1
ATOM 2420 O O . GLY A 1 302 ? -32.418 22.392 31.412 1.00 64.94 302 GLY A O 1
ATOM 2421 N N . ARG A 1 303 ? -32.080 20.251 30.828 1.00 71.44 303 ARG A N 1
ATOM 2422 C CA . ARG A 1 303 ? -32.759 19.657 31.993 1.00 71.44 303 ARG A CA 1
ATOM 2423 C C . ARG A 1 303 ? -31.869 19.593 33.235 1.00 71.44 303 ARG A C 1
ATOM 2425 O O . ARG A 1 303 ? -32.356 19.275 34.315 1.00 71.44 303 ARG A O 1
ATOM 2432 N N . VAL A 1 304 ? -30.580 19.898 33.095 1.00 69.38 304 VAL A N 1
ATOM 2433 C CA . VAL A 1 304 ? -29.656 20.085 34.218 1.00 69.38 304 VAL A CA 1
ATOM 2434 C C . VAL A 1 304 ? -29.641 21.563 34.591 1.00 69.38 304 VAL A C 1
ATOM 2436 O O . VAL A 1 304 ? -29.264 22.400 33.770 1.00 69.38 304 VAL A O 1
ATOM 2439 N N . ALA A 1 305 ? -30.028 21.880 35.827 1.00 69.62 305 ALA A N 1
ATOM 2440 C CA . ALA A 1 305 ? -29.965 23.245 36.333 1.00 69.62 305 ALA A CA 1
ATOM 2441 C C . ALA A 1 305 ? -28.504 23.760 36.334 1.00 69.62 305 ALA A C 1
ATOM 2443 O O . ALA A 1 305 ? -27.582 22.973 36.581 1.00 69.62 305 ALA A O 1
ATOM 2444 N N . PRO A 1 306 ? -28.249 25.055 36.061 1.00 61.06 306 PRO A N 1
ATOM 2445 C CA . PRO A 1 306 ? -26.891 25.607 35.987 1.00 61.06 306 PRO A CA 1
ATOM 2446 C C . PRO A 1 306 ? -26.021 25.330 37.224 1.00 61.06 306 PRO A C 1
ATOM 2448 O O . PRO A 1 306 ? -24.823 25.077 37.101 1.00 61.06 306 PRO A O 1
ATOM 2451 N N . GLU A 1 307 ? -26.619 25.339 38.411 1.00 67.12 307 GLU A N 1
ATOM 2452 C CA . GLU A 1 307 ? -25.997 25.009 39.695 1.00 67.12 307 GLU A CA 1
ATOM 2453 C C . GLU A 1 307 ? -25.525 23.545 39.788 1.00 67.12 307 GLU A C 1
ATOM 2455 O O . GLU A 1 307 ? -24.506 23.262 40.424 1.00 67.12 307 GLU A O 1
ATOM 2460 N N . ASP A 1 308 ? -26.182 22.628 39.074 1.00 69.19 308 ASP A N 1
ATOM 2461 C CA . ASP A 1 308 ? -25.858 21.198 39.028 1.00 69.19 308 ASP A CA 1
ATOM 2462 C C . ASP A 1 308 ? -24.916 20.824 37.873 1.00 69.19 308 ASP A C 1
ATOM 2464 O O . ASP A 1 308 ? -24.393 19.700 37.821 1.00 69.19 308 ASP A O 1
ATOM 2468 N N . ALA A 1 309 ? -24.649 21.759 36.955 1.00 61.00 309 ALA A N 1
ATOM 2469 C CA . ALA A 1 309 ? -23.845 21.527 35.756 1.00 61.00 309 ALA A CA 1
ATOM 2470 C C . ALA A 1 309 ? -22.446 20.982 36.086 1.00 61.00 309 ALA A C 1
ATOM 2472 O O . ALA A 1 309 ? -21.939 20.092 35.398 1.00 61.00 309 ALA A O 1
ATOM 2473 N N . ARG A 1 310 ? -21.836 21.442 37.187 1.00 60.16 310 ARG A N 1
ATOM 2474 C CA . ARG A 1 310 ? -20.515 20.973 37.637 1.00 60.16 310 ARG A CA 1
ATOM 2475 C C . ARG A 1 310 ? -20.535 19.501 38.057 1.00 60.16 310 ARG A C 1
ATOM 2477 O O . ARG A 1 310 ? -19.635 18.742 37.693 1.00 60.16 310 ARG A O 1
ATOM 2484 N N . ALA A 1 311 ? -21.560 19.084 38.797 1.00 69.12 311 ALA A N 1
ATOM 2485 C CA . ALA A 1 311 ? -21.718 17.698 39.226 1.00 69.12 311 ALA A CA 1
ATOM 2486 C C . ALA A 1 311 ? -22.057 16.782 38.038 1.00 69.12 311 ALA A C 1
ATOM 2488 O O . ALA A 1 311 ? -21.511 15.681 37.925 1.00 69.12 311 ALA A O 1
ATOM 2489 N N . ALA A 1 312 ? -22.912 17.245 37.121 1.00 65.31 312 ALA A N 1
ATOM 2490 C CA . ALA A 1 312 ? -23.255 16.526 35.899 1.00 65.31 312 ALA A CA 1
ATOM 2491 C C . ALA A 1 312 ? -22.042 16.341 34.970 1.00 65.31 312 ALA A C 1
ATOM 2493 O O . ALA A 1 312 ? -21.802 15.225 34.505 1.00 65.31 312 ALA A O 1
ATOM 2494 N N . ALA A 1 313 ? -21.219 17.378 34.783 1.00 64.12 313 ALA A N 1
ATOM 2495 C CA . ALA A 1 313 ? -19.976 17.296 34.017 1.00 64.12 313 ALA A CA 1
ATOM 2496 C C . ALA A 1 313 ? -18.999 16.263 34.608 1.00 64.12 313 ALA A C 1
ATOM 2498 O O . ALA A 1 313 ? -18.451 15.445 33.870 1.00 64.12 313 ALA A O 1
ATOM 2499 N N . GLY A 1 314 ? -18.844 16.225 35.938 1.00 68.44 314 GLY A N 1
ATOM 2500 C CA . GLY A 1 314 ? -18.020 15.213 36.613 1.00 68.44 314 GLY A CA 1
ATOM 2501 C C . GLY A 1 314 ? -18.533 13.777 36.426 1.00 68.44 314 GLY A C 1
ATOM 2502 O O . GLY A 1 314 ? -17.743 12.844 36.266 1.00 68.44 314 GLY A O 1
ATOM 2503 N N . ARG A 1 315 ? -19.859 13.575 36.387 1.00 68.81 315 ARG A N 1
ATOM 2504 C CA . ARG A 1 315 ? -20.463 12.262 36.088 1.00 68.81 315 ARG A CA 1
ATOM 2505 C C . ARG A 1 315 ? -20.244 11.842 34.634 1.00 68.81 315 ARG A C 1
ATOM 2507 O O . ARG A 1 315 ? -19.915 10.680 34.394 1.00 68.81 315 ARG A O 1
ATOM 2514 N N . LEU A 1 316 ? -20.416 12.768 33.689 1.00 67.44 316 LEU A N 1
ATOM 2515 C CA . LEU A 1 316 ? -20.210 12.524 32.258 1.00 67.44 316 LEU A CA 1
ATOM 2516 C C . LEU A 1 316 ? -18.762 12.126 31.982 1.00 67.44 316 LEU A C 1
ATOM 2518 O O . LEU A 1 316 ? -18.497 11.152 31.285 1.00 67.44 316 LEU A O 1
ATOM 2522 N N . GLU A 1 317 ? -17.830 12.841 32.595 1.00 63.25 317 GLU A N 1
ATOM 2523 C CA . GLU A 1 317 ? -16.412 12.542 32.517 1.00 63.25 317 GLU A CA 1
ATOM 2524 C C . GLU A 1 317 ? -16.060 11.162 33.067 1.00 63.25 317 GLU A C 1
ATOM 2526 O O . GLU A 1 317 ? -15.379 10.386 32.399 1.00 63.25 317 GLU A O 1
ATOM 2531 N N . LYS A 1 318 ? -16.558 10.818 34.258 1.00 63.97 318 LYS A N 1
ATOM 2532 C CA . LYS A 1 318 ? -16.321 9.494 34.839 1.00 63.97 318 LYS A CA 1
ATOM 2533 C C . LYS A 1 318 ? -16.834 8.380 33.920 1.00 63.97 318 LYS A C 1
ATOM 2535 O O . LYS A 1 318 ? -16.151 7.372 33.741 1.00 63.97 318 LYS A O 1
ATOM 2540 N N . ALA A 1 319 ? -18.010 8.573 33.319 1.00 62.94 319 ALA A N 1
ATOM 2541 C CA . ALA A 1 319 ? -18.583 7.631 32.360 1.00 62.94 319 ALA A CA 1
ATOM 2542 C C . ALA A 1 319 ? -17.732 7.532 31.080 1.00 62.94 319 ALA A C 1
ATOM 2544 O O . ALA A 1 319 ? -17.444 6.431 30.613 1.00 62.94 319 ALA A O 1
ATOM 2545 N N . TRP A 1 320 ? -17.266 8.670 30.560 1.00 63.47 320 TRP A N 1
ATOM 2546 C CA . TRP A 1 320 ? -16.363 8.735 29.413 1.00 63.47 320 TRP A CA 1
ATOM 2547 C C . TRP A 1 320 ? -15.065 7.962 29.667 1.00 63.47 320 TRP A C 1
ATOM 2549 O O . TRP A 1 320 ? -14.675 7.113 28.868 1.00 63.47 320 TRP A O 1
ATOM 2559 N N . ASN A 1 321 ? -14.410 8.201 30.802 1.00 58.88 321 ASN A N 1
ATOM 2560 C CA . ASN A 1 321 ? -13.120 7.590 31.130 1.00 58.88 321 ASN A CA 1
ATOM 2561 C C . ASN A 1 321 ? -13.230 6.085 31.343 1.00 58.88 321 ASN A C 1
ATOM 2563 O O . ASN A 1 321 ? -12.362 5.334 30.898 1.00 58.88 321 ASN A O 1
ATOM 2567 N N . GLN A 1 322 ? -14.323 5.624 31.953 1.00 62.22 322 GLN A N 1
ATOM 2568 C CA . GLN A 1 322 ? -14.605 4.194 32.061 1.00 62.22 322 GLN A CA 1
ATOM 2569 C C . GLN A 1 322 ? -14.769 3.533 30.690 1.00 62.22 322 GLN A C 1
ATOM 2571 O O . GLN A 1 322 ? -14.314 2.405 30.496 1.00 62.22 322 GLN A O 1
ATOM 2576 N N . MET A 1 323 ? -15.388 4.228 29.736 1.00 57.50 323 MET A N 1
ATOM 2577 C CA . MET A 1 323 ? -15.689 3.662 28.426 1.00 57.50 323 MET A CA 1
ATOM 2578 C C . MET A 1 323 ? -14.495 3.703 27.465 1.00 57.50 323 MET A C 1
ATOM 2580 O O . MET A 1 323 ? -14.204 2.721 26.782 1.00 57.50 323 MET A O 1
ATOM 2584 N N . PHE A 1 324 ? -13.763 4.816 27.448 1.00 51.25 324 PHE A N 1
ATOM 2585 C CA . PHE A 1 324 ? -12.681 5.072 26.497 1.00 51.25 324 PHE A CA 1
ATOM 2586 C C . PHE A 1 324 ? -11.276 4.901 27.079 1.00 51.25 324 PHE A C 1
ATOM 2588 O O . PHE A 1 324 ? -10.296 4.953 26.334 1.00 51.25 324 PHE A O 1
ATOM 2595 N N . GLY A 1 325 ? -11.148 4.610 28.378 1.00 51.47 325 GLY A N 1
ATOM 2596 C CA . GLY A 1 325 ? -9.862 4.321 29.018 1.00 51.47 325 GLY A CA 1
ATOM 2597 C C . GLY A 1 325 ? -9.124 3.125 28.410 1.00 51.47 325 GLY A C 1
ATOM 2598 O O . GLY A 1 325 ? -7.901 3.068 28.455 1.00 51.47 325 GLY A O 1
ATOM 2599 N N . ARG A 1 326 ? -9.841 2.200 27.755 1.00 46.38 326 ARG A N 1
ATOM 2600 C CA . ARG A 1 326 ? -9.233 1.088 27.000 1.00 46.38 326 ARG A CA 1
ATOM 2601 C C . ARG A 1 326 ? -8.634 1.505 25.652 1.00 46.38 326 ARG A C 1
ATOM 2603 O O . ARG A 1 326 ? -7.926 0.705 25.051 1.00 46.38 326 ARG A O 1
ATOM 2610 N N . TRP A 1 327 ? -8.978 2.684 25.135 1.00 41.97 327 TRP A N 1
ATOM 2611 C CA . TRP A 1 327 ? -8.617 3.149 23.788 1.00 41.97 327 TRP A CA 1
ATOM 2612 C C . TRP A 1 327 ? -7.577 4.284 23.818 1.00 41.97 327 TRP A C 1
ATOM 2614 O O . TRP A 1 327 ? -7.401 4.957 22.806 1.00 41.97 327 TRP A O 1
ATOM 2624 N N . ASP A 1 328 ? -6.908 4.510 24.959 1.00 49.03 328 ASP A N 1
ATOM 2625 C CA . ASP A 1 328 ? -5.997 5.655 25.186 1.00 49.03 328 ASP A CA 1
ATOM 2626 C C . ASP A 1 328 ? -6.674 7.025 24.925 1.00 49.03 328 ASP A C 1
ATOM 2628 O O . ASP A 1 328 ? -6.036 8.033 24.633 1.00 49.03 328 ASP A O 1
ATOM 2632 N N . LEU A 1 329 ? -8.008 7.062 25.039 1.00 46.97 329 LEU A N 1
ATOM 2633 C CA . LEU A 1 329 ? -8.868 8.244 24.909 1.00 46.97 329 LEU A CA 1
ATOM 2634 C C . LEU A 1 329 ? -9.486 8.600 26.273 1.00 46.97 329 LEU A C 1
ATOM 2636 O O . LEU A 1 329 ? -10.656 8.975 26.378 1.00 46.97 329 LEU A O 1
ATOM 2640 N N . SER A 1 330 ? -8.702 8.418 27.336 1.00 47.41 330 SER A N 1
ATOM 2641 C CA . SER A 1 330 ? -9.088 8.770 28.701 1.00 47.41 330 SER A CA 1
ATOM 2642 C C . SER A 1 330 ? -8.985 10.284 28.906 1.00 47.41 330 SER A C 1
ATOM 2644 O O . SER A 1 330 ? -7.905 10.848 28.730 1.00 47.41 330 SER A O 1
ATOM 2646 N N . MET A 1 331 ? -10.062 10.943 29.350 1.00 47.22 331 MET A N 1
ATOM 2647 C CA . MET A 1 331 ? -9.979 12.319 29.860 1.00 47.22 331 MET A CA 1
ATOM 2648 C C . MET A 1 331 ? -9.134 12.400 31.140 1.00 47.22 331 MET A C 1
ATOM 2650 O O . MET A 1 331 ? -8.592 13.462 31.406 1.00 47.22 331 MET A O 1
ATOM 2654 N N . ASP A 1 332 ? -8.925 11.299 31.883 1.00 40.50 332 ASP A N 1
ATOM 2655 C CA . ASP A 1 332 ? -8.019 11.250 33.050 1.00 40.50 332 ASP A CA 1
ATOM 2656 C C . ASP A 1 332 ? -6.530 11.197 32.665 1.00 40.50 332 ASP A C 1
ATOM 2658 O O . ASP A 1 332 ? -5.693 11.763 33.370 1.00 40.50 332 ASP A O 1
ATOM 2662 N N . GLN A 1 333 ? -6.166 10.602 31.519 1.00 44.03 333 GLN A N 1
ATOM 2663 C CA . GLN A 1 333 ? -4.796 10.724 30.979 1.00 44.03 333 GLN A CA 1
ATOM 2664 C C . GLN A 1 333 ? -4.475 12.172 30.562 1.00 44.03 333 GLN A C 1
ATOM 2666 O O . GLN A 1 333 ? -3.310 12.570 30.507 1.00 44.03 333 GLN A O 1
ATOM 2671 N N . GLU A 1 334 ? -5.493 12.996 30.318 1.00 42.97 334 GLU A N 1
ATOM 2672 C CA . GLU A 1 334 ? -5.359 14.446 30.135 1.00 42.97 334 GLU A CA 1
ATOM 2673 C C . GLU A 1 334 ? -5.277 15.205 31.485 1.00 42.97 334 GLU A C 1
ATOM 2675 O O . GLU A 1 334 ? -5.009 16.406 31.502 1.00 42.97 334 GLU A O 1
ATOM 2680 N N . ARG A 1 335 ? -5.432 14.518 32.633 1.00 47.38 335 ARG A N 1
ATOM 2681 C CA . ARG A 1 335 ? -5.794 15.121 33.931 1.00 47.38 335 ARG A CA 1
ATOM 2682 C C . ARG A 1 335 ? -4.971 14.766 35.173 1.00 47.38 335 ARG A C 1
ATOM 2684 O O . ARG A 1 335 ? -5.372 15.206 36.248 1.00 47.38 335 ARG A O 1
ATOM 2691 N N . GLY A 1 336 ? -3.842 14.061 35.079 1.00 40.25 336 GLY A N 1
ATOM 2692 C CA . GLY A 1 336 ? -3.061 13.593 36.252 1.00 40.25 336 GLY A CA 1
ATOM 2693 C C . GLY A 1 336 ? -3.064 14.490 37.518 1.00 40.25 336 GLY A C 1
ATOM 2694 O O . GLY A 1 336 ? -2.853 15.688 37.427 1.00 40.25 336 GLY A O 1
ATOM 2695 N N . GLU A 1 337 ? -3.335 13.931 38.694 1.00 32.56 337 GLU A N 1
ATOM 2696 C CA . GLU A 1 337 ? -3.186 14.538 40.041 1.00 32.56 337 GLU A CA 1
ATOM 2697 C C . GLU A 1 337 ? -3.316 16.078 40.151 1.00 32.56 337 GLU A C 1
ATOM 2699 O O . GLU A 1 337 ? -2.400 16.762 40.596 1.00 32.56 337 GLU A O 1
ATOM 2704 N N . GLY A 1 338 ? -4.446 16.659 39.724 1.00 38.41 338 GLY A N 1
ATOM 2705 C CA . GLY A 1 338 ? -4.647 18.112 39.876 1.00 38.41 338 GLY A CA 1
ATOM 2706 C C . GLY A 1 338 ? -6.025 18.693 39.541 1.00 38.41 338 GLY A C 1
ATOM 2707 O O . GLY A 1 338 ? -6.291 19.833 39.893 1.00 38.41 338 GLY A O 1
ATOM 2708 N N . GLY A 1 339 ? -6.936 17.935 38.921 1.00 35.88 339 GLY A N 1
ATOM 2709 C CA . GLY A 1 339 ? -8.297 18.414 38.637 1.00 35.88 339 GLY A CA 1
ATOM 2710 C C . GLY A 1 339 ? -8.433 19.313 37.391 1.00 35.88 339 GLY A C 1
ATOM 2711 O O . GLY A 1 339 ? -7.472 19.903 36.916 1.00 35.88 339 GLY A O 1
ATOM 2712 N N . LEU A 1 340 ? -9.654 19.288 36.831 1.00 39.88 340 LEU A N 1
ATOM 2713 C CA . LEU A 1 340 ? -10.237 20.009 35.677 1.00 39.88 340 LEU A CA 1
ATOM 2714 C C . LEU A 1 340 ? -9.306 20.820 34.755 1.00 39.88 340 LEU A C 1
ATOM 2716 O O . LEU A 1 340 ? -8.874 21.910 35.110 1.00 39.88 340 LEU A O 1
ATOM 2720 N N . ASN A 1 341 ? -9.196 20.407 33.481 1.00 46.12 341 ASN A N 1
ATOM 2721 C CA . ASN A 1 341 ? -9.059 21.400 32.414 1.00 46.12 341 ASN A CA 1
ATOM 2722 C C . ASN A 1 341 ? -9.733 21.004 31.085 1.00 46.12 341 ASN A C 1
ATOM 2724 O O . ASN A 1 341 ? -9.324 20.061 30.416 1.00 46.12 341 ASN A O 1
ATOM 2728 N N . LEU A 1 342 ? -10.759 21.776 30.698 1.00 42.78 342 LEU A N 1
ATOM 2729 C CA . LEU A 1 342 ? -11.556 21.678 29.460 1.00 42.78 342 LEU A CA 1
ATOM 2730 C C . LEU A 1 342 ? -10.829 22.235 28.208 1.00 42.78 342 LEU A C 1
ATOM 2732 O O . LEU A 1 342 ? -11.414 22.368 27.131 1.00 42.78 342 LEU A O 1
ATOM 2736 N N . HIS A 1 343 ? -9.541 22.568 28.321 1.00 41.56 343 HIS A N 1
ATOM 2737 C CA . HIS A 1 343 ? -8.826 23.340 27.303 1.00 41.56 343 HIS A CA 1
ATOM 2738 C C . HIS A 1 343 ? -8.437 22.544 26.043 1.00 41.56 343 HIS A C 1
ATOM 2740 O O . HIS A 1 343 ? -8.316 23.135 24.969 1.00 41.56 343 HIS A O 1
ATOM 2746 N N . GLY A 1 344 ? -8.317 21.210 26.123 1.00 43.56 344 GLY A N 1
ATOM 2747 C CA . GLY A 1 344 ? -8.078 20.355 24.947 1.00 43.56 344 GLY A CA 1
ATOM 2748 C C . GLY A 1 344 ? -9.216 20.414 23.917 1.00 43.56 344 GLY A C 1
ATOM 2749 O O . GLY A 1 344 ? -8.983 20.315 22.712 1.00 43.56 344 GLY A O 1
ATOM 2750 N N . LEU A 1 345 ? -10.443 20.677 24.380 1.00 39.41 345 LEU A N 1
ATOM 2751 C CA . LEU A 1 345 ? -11.620 20.895 23.537 1.00 39.41 345 LEU A CA 1
ATOM 2752 C C . LEU A 1 345 ? -11.670 22.316 22.955 1.00 39.41 345 LEU A C 1
ATOM 2754 O O . LEU A 1 345 ? -12.003 22.476 21.778 1.00 39.41 345 LEU A O 1
ATOM 2758 N N . LEU A 1 346 ? -11.261 23.325 23.730 1.00 39.34 346 LEU A N 1
ATOM 2759 C CA . LEU A 1 346 ? -11.215 24.734 23.317 1.00 39.34 346 LEU A CA 1
ATOM 2760 C C . LEU A 1 346 ? -10.130 25.037 22.270 1.00 39.34 346 LEU A C 1
ATOM 2762 O O . LEU A 1 346 ? -10.393 25.751 21.306 1.00 39.34 346 LEU A O 1
ATOM 2766 N N . ALA A 1 347 ? -8.935 24.450 22.394 1.00 41.25 347 ALA A N 1
ATOM 2767 C CA . ALA A 1 347 ? -7.823 24.703 21.466 1.00 41.25 347 ALA A CA 1
ATOM 2768 C C . ALA A 1 347 ? -8.096 24.211 20.027 1.00 41.25 347 ALA A C 1
ATOM 2770 O O . ALA A 1 347 ? -7.461 24.663 19.075 1.00 41.25 347 ALA A O 1
ATOM 2771 N N . SER A 1 348 ? -9.053 23.294 19.849 1.00 42.06 348 SER A N 1
ATOM 2772 C CA . SER A 1 348 ? -9.489 22.832 18.524 1.00 42.06 348 SER A CA 1
ATOM 2773 C C . SER A 1 348 ? -10.478 23.782 17.830 1.00 42.06 348 SER A C 1
ATOM 2775 O O . SER A 1 348 ? -10.675 23.667 16.623 1.00 42.06 348 SER A O 1
ATOM 2777 N N . ASP A 1 349 ? -11.067 24.733 18.563 1.00 39.31 349 ASP A N 1
ATOM 2778 C CA . ASP A 1 349 ? -12.097 25.646 18.057 1.00 39.31 349 ASP A CA 1
ATOM 2779 C C . ASP A 1 349 ? -11.514 26.946 17.469 1.00 39.31 349 ASP A C 1
ATOM 2781 O O . ASP A 1 349 ? -11.990 27.442 16.448 1.00 39.31 349 ASP A O 1
ATOM 2785 N N . GLU A 1 350 ? -10.407 27.451 18.026 1.00 40.22 350 GLU A N 1
ATOM 2786 C CA . GLU A 1 350 ? -9.679 28.601 17.458 1.00 40.22 350 GLU A CA 1
ATOM 2787 C C . GLU A 1 350 ? -8.984 28.267 16.127 1.00 40.22 350 GLU A C 1
ATOM 2789 O O . GLU A 1 350 ? -8.870 29.123 15.250 1.00 40.22 350 GLU A O 1
ATOM 2794 N N . ALA A 1 351 ? -8.588 27.006 15.919 1.00 38.97 351 ALA A N 1
ATOM 2795 C CA . ALA A 1 351 ? -8.042 26.544 14.641 1.00 38.97 351 ALA A CA 1
ATOM 2796 C C . ALA A 1 351 ? -9.110 26.444 13.530 1.00 38.97 351 ALA A C 1
ATOM 2798 O O . ALA A 1 351 ? -8.764 26.484 12.351 1.00 38.97 351 ALA A O 1
ATOM 2799 N N . GLY A 1 352 ? -10.396 26.335 13.892 1.00 34.78 352 GLY A N 1
ATOM 2800 C CA . GLY A 1 352 ? -11.518 26.289 12.949 1.00 34.78 352 GLY A CA 1
ATOM 2801 C C . GLY A 1 352 ? -12.015 27.669 12.508 1.00 34.78 352 GLY A C 1
ATOM 2802 O O . GLY A 1 352 ? -12.436 27.827 11.367 1.00 34.78 352 GLY A O 1
ATOM 2803 N N . ARG A 1 353 ? -11.907 28.693 13.366 1.00 40.94 353 ARG A N 1
ATOM 2804 C CA . ARG A 1 353 ? -12.422 30.048 13.079 1.00 40.94 353 ARG A CA 1
ATOM 2805 C C . ARG A 1 353 ? -11.530 30.916 12.181 1.00 40.94 353 ARG A C 1
ATOM 2807 O O . ARG A 1 353 ? -11.963 31.976 11.749 1.00 40.94 353 ARG A O 1
ATOM 2814 N N . ARG A 1 354 ? -10.315 30.476 11.827 1.00 37.34 354 ARG A N 1
ATOM 2815 C CA . ARG A 1 354 ? -9.419 31.210 10.902 1.00 37.34 354 ARG A CA 1
ATOM 2816 C C . ARG A 1 354 ? -9.675 30.969 9.405 1.00 37.34 354 ARG A C 1
ATOM 2818 O O . ARG A 1 354 ? -8.890 31.438 8.589 1.00 37.34 354 ARG A O 1
ATOM 2825 N N . VAL A 1 355 ? -10.755 30.279 9.029 1.00 37.81 355 VAL A N 1
ATOM 2826 C CA . VAL A 1 355 ? -11.116 30.051 7.612 1.00 37.81 355 VAL A CA 1
ATOM 2827 C C . VAL A 1 355 ? -12.228 30.996 7.113 1.00 37.81 355 VAL A C 1
ATOM 2829 O O . VAL A 1 355 ? -12.427 31.100 5.910 1.00 37.81 355 VAL A O 1
ATOM 2832 N N . GLU A 1 356 ? -12.883 31.775 7.982 1.00 37.62 356 GLU A N 1
ATOM 2833 C CA . GLU A 1 356 ? -14.047 32.609 7.605 1.00 37.62 356 GLU A CA 1
ATOM 2834 C C . GLU A 1 356 ? -13.816 34.134 7.634 1.00 37.62 356 GLU A C 1
ATOM 2836 O O . GLU A 1 356 ? -14.773 34.898 7.655 1.00 37.62 356 GLU A O 1
ATOM 2841 N N . SER A 1 357 ? -12.569 34.623 7.573 1.00 38.22 357 SER A N 1
ATOM 2842 C CA . SER A 1 357 ? -12.292 36.075 7.490 1.00 38.22 357 SER A CA 1
ATOM 2843 C C . SER A 1 357 ? -11.790 36.562 6.120 1.00 38.22 357 SER A C 1
ATOM 2845 O O . SER A 1 357 ? -11.101 37.575 6.046 1.00 38.22 357 SER A O 1
ATOM 2847 N N . TYR A 1 358 ? -12.126 35.861 5.033 1.00 35.81 358 TYR A N 1
ATOM 2848 C CA . TYR A 1 358 ? -11.976 36.355 3.654 1.00 35.81 358 TYR A CA 1
ATOM 2849 C C . TYR A 1 358 ? -13.345 36.390 2.959 1.00 35.81 358 TYR A C 1
ATOM 2851 O O . TYR A 1 358 ? -13.607 35.654 2.013 1.00 35.81 358 TYR A O 1
ATOM 2859 N N . ALA A 1 359 ? -14.241 37.239 3.454 1.00 40.31 359 ALA A N 1
ATOM 2860 C CA . ALA A 1 359 ? -15.403 37.700 2.706 1.00 40.31 359 ALA A CA 1
ATOM 2861 C C . ALA A 1 359 ? -15.801 39.084 3.233 1.00 40.31 359 ALA A C 1
ATOM 2863 O O . ALA A 1 359 ? -16.216 39.204 4.382 1.00 40.31 359 ALA A O 1
ATOM 2864 N N . GLY A 1 360 ? -15.656 40.111 2.391 1.00 38.28 360 GLY A N 1
ATOM 2865 C CA . GLY A 1 360 ? -16.215 41.443 2.631 1.00 38.28 360 GLY A CA 1
ATOM 2866 C C . GLY A 1 360 ? -15.186 42.565 2.761 1.0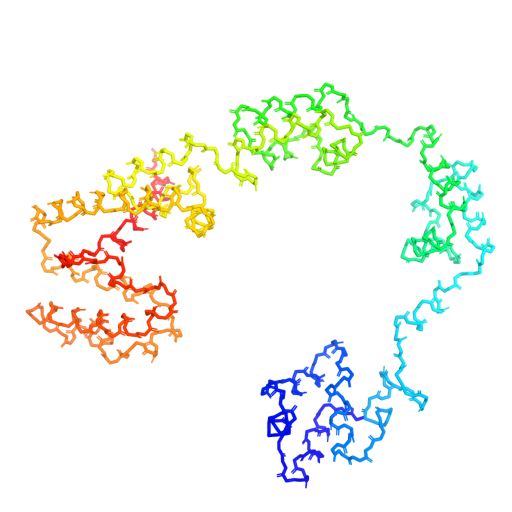0 38.28 360 GLY A C 1
ATOM 2867 O O . GLY A 1 360 ? -14.951 43.060 3.857 1.00 38.28 360 GLY A O 1
ATOM 2868 N N . ALA A 1 361 ? -14.621 42.995 1.634 1.00 35.94 361 ALA A N 1
ATOM 2869 C CA . ALA A 1 361 ? -14.319 44.405 1.412 1.00 35.94 361 ALA A CA 1
ATOM 2870 C C . ALA A 1 361 ? -15.095 44.801 0.150 1.00 35.94 361 ALA A C 1
ATOM 2872 O O . ALA A 1 361 ? -14.852 44.227 -0.916 1.00 35.94 361 ALA A O 1
ATOM 2873 N N . GLU A 1 362 ? -16.094 45.663 0.340 1.00 44.25 362 GLU A N 1
ATOM 2874 C CA . GLU A 1 362 ? -16.700 46.480 -0.718 1.00 44.25 362 GLU A CA 1
ATOM 2875 C C . GLU A 1 362 ? -15.685 47.485 -1.270 1.00 44.25 362 GLU A C 1
ATOM 2877 O O . GLU A 1 362 ? -14.833 47.958 -0.476 1.00 44.25 362 GLU A O 1
#

InterPro domains:
  IPR010982 Lambda repressor-like, DNA-binding domain superfamily [G3DSA:1.10.260.40] (1-65)
  IPR010982 Lambda repressor-like, DNA-binding domain superfamily [SSF47413] (3-65)
  IPR038722 Ner, winged helix-turn-helix DNA-binding domain [PF13693] (3-67)

Secondary structure (DSSP, 8-state):
--HHHHHHHHHHTT--HHHHHHHTT--TTHHHHHHH-SS--HHHHHHHHHHHT--HHHH-TTTEETTEE--HHHHHHHHT---HHHHHHHHHHHHTT--HHHHTTSTTPPPHHHHHHHHHH-HHHHHHHHHHHHS-TTS---S--HHHHHHHHHHHHHT--HHHHTTSTTPPPHHHHHHHHHH-HHHHHHHHHHHHTTTSS---HHHHHHHHHHHHTT--TTT-TTTS-HHHHHHHHHH-HHHHHHHHHHHHHHHHHHHHHHHHS---HHHHHHHHHHHHHHS-HHHHTTS-HHHHHHHHTT-S-GGGHHHHHHHHHHHHHHHHGGGT--TTTT-TTT---THHHHHHHHTTGGGS--S---

Radius of gyration: 31.7 Å; chains: 1; bounding box: 58×80×75 Å

Sequence (362 aa):
MNADEIREAVAAKGTTLYRLARAHGLNRNALVTSLNSKRRLPTYHLVIARFLGLPLHQLWPQHYGPEGYRDRRGDRARRMAHPPAAYEALLARIEAGEIYSRIKRELGVPSENALYPYMRRNPSFSARWRRAMGSRPGTRASHYSDAQVTAVLARVERGERLTDIYREPGQPSDTVILNRRRRDPAIDAAFRDALEGRGGGRVGPARLDRVLDGMREGRAYYSMRDVVTPNTLIRLRRTDPTFAARFDEARQSGRAIVVRQAETRKVSHAEMWAIVEAAVRRVPPYARNDIRADLMVELLEGRVAPEDARAAAGRLEKAWNQMFGRWDLSMDQERGEGGLNLHGLLASDEAGRRVESYAGAE

pLDDT: mean 78.69, std 18.56, range [32.56, 98.25]